Protein AF-A0A264Y3X7-F1 (afdb_monomer_lite)

Foldseek 3Di:
DDPVVVVLLVVLVCQLVPPPDPLRNLLSQLVNVCVVPVDLVVSCVVSVDDSVSSCVSVCCCVVVDDPDPVVVVVCVVVVNDDDPPVVQVVQQVVCVVVVFDGWDWDADPVRPDIDIDGDDRPVVPDDDDDDDDDDDDDDDDDDDDDDDDDDCPDLLNQLVVVCVVPQADDLVNSCVVVVHDSVVSVVSVVVCVVVVQWDWADDPVDDITIDGRDDDDD

Secondary structure (DSSP, 8-state):
--HHHHHHHHHHHHHHHH-SSHHHHHHHHHHHHHHH---HHHHHHHHT--HHHHHHHHHHHHHSS-SSHHHHHHHHHTTS--STT-HHHHHHHHHHHTTPPPPEEEE-TTSS-EEEE-PPPGGGS--SS--------------------S----HHHHHHHHHHH-TT--HHHHHHHHTS-HHHHHHHHHHHHHTTSEEEESBTTTB-EEEE------

Radius of gyration: 25.18 Å; chains: 1; bounding box: 72×64×41 Å

Structure (mmCIF, N/CA/C/O backbone):
data_AF-A0A264Y3X7-F1
#
_entry.id   AF-A0A264Y3X7-F1
#
loop_
_atom_site.group_PDB
_atom_site.id
_atom_site.type_symbol
_atom_site.label_atom_id
_atom_site.label_alt_id
_atom_site.label_comp_id
_atom_site.label_asym_id
_atom_site.label_entity_id
_atom_site.label_seq_id
_atom_site.pdbx_PDB_ins_code
_atom_site.Cartn_x
_atom_site.Cartn_y
_atom_site.Cartn_z
_atom_site.occupancy
_atom_site.B_iso_or_equiv
_atom_site.auth_seq_id
_atom_site.auth_comp_id
_atom_site.auth_asym_id
_atom_site.auth_atom_id
_atom_site.pdbx_PDB_model_num
ATOM 1 N N . MET A 1 1 ? 30.424 13.256 4.675 1.00 46.81 1 MET A N 1
ATOM 2 C CA . MET A 1 1 ? 29.074 12.985 4.124 1.00 46.81 1 MET A CA 1
ATOM 3 C C . MET A 1 1 ? 29.122 11.625 3.452 1.00 46.81 1 MET A C 1
ATOM 5 O O . MET A 1 1 ? 29.984 11.447 2.604 1.00 46.81 1 MET A O 1
ATOM 9 N N . SER A 1 2 ? 28.305 10.655 3.872 1.00 40.31 2 SER A N 1
ATOM 10 C CA . SER A 1 2 ? 28.401 9.284 3.342 1.00 40.31 2 SER A CA 1
ATOM 11 C C . SER A 1 2 ? 27.861 9.185 1.909 1.00 40.31 2 SER A C 1
ATOM 13 O O . SER A 1 2 ? 26.944 9.915 1.526 1.00 40.31 2 SER A O 1
ATOM 15 N N . ILE A 1 3 ? 28.400 8.254 1.119 1.00 36.09 3 ILE A N 1
ATOM 16 C CA . ILE A 1 3 ? 27.984 7.986 -0.271 1.00 36.09 3 ILE A CA 1
ATOM 17 C C . ILE A 1 3 ? 26.478 7.655 -0.348 1.00 36.09 3 ILE A C 1
ATOM 19 O O . ILE A 1 3 ? 25.779 8.105 -1.260 1.00 36.09 3 ILE A O 1
ATOM 23 N N . LEU A 1 4 ? 25.935 6.975 0.671 1.00 35.84 4 LEU A N 1
ATOM 24 C CA . LEU A 1 4 ? 24.498 6.707 0.795 1.00 35.84 4 LEU A CA 1
ATOM 25 C C . LEU A 1 4 ? 23.646 7.984 0.931 1.00 35.84 4 LEU A C 1
ATOM 27 O O . LEU A 1 4 ? 22.579 8.070 0.318 1.00 35.84 4 LEU A O 1
ATOM 31 N N . GLN A 1 5 ? 24.102 9.009 1.665 1.00 55.94 5 GLN A N 1
ATOM 32 C CA . GLN A 1 5 ? 23.390 10.296 1.734 1.00 55.94 5 GLN A CA 1
ATOM 33 C C . GLN A 1 5 ? 23.386 11.025 0.382 1.00 55.94 5 GLN A C 1
ATOM 35 O O . GLN A 1 5 ? 22.404 11.690 0.040 1.00 55.94 5 GLN A O 1
ATOM 40 N N . MET A 1 6 ? 24.451 10.871 -0.406 1.00 54.66 6 MET A N 1
ATOM 41 C CA . MET A 1 6 ? 24.601 11.523 -1.708 1.00 54.66 6 MET A CA 1
ATOM 42 C C . MET A 1 6 ? 23.648 10.932 -2.759 1.00 54.66 6 MET A C 1
ATOM 44 O O . MET A 1 6 ? 22.960 11.681 -3.455 1.00 54.66 6 MET A O 1
ATOM 48 N N . ASN A 1 7 ? 23.490 9.604 -2.790 1.00 62.88 7 ASN A N 1
ATOM 49 C CA . ASN A 1 7 ? 22.534 8.917 -3.671 1.00 62.88 7 ASN A CA 1
ATOM 50 C C . ASN A 1 7 ? 21.072 9.289 -3.382 1.00 62.88 7 ASN A C 1
ATOM 52 O O . ASN A 1 7 ? 20.263 9.450 -4.299 1.00 62.88 7 ASN A O 1
ATOM 56 N N . HIS A 1 8 ? 20.718 9.458 -2.108 1.00 66.31 8 HIS A N 1
ATOM 57 C CA . HIS A 1 8 ? 19.375 9.885 -1.713 1.00 66.31 8 HIS A CA 1
ATOM 58 C C . HIS A 1 8 ? 19.087 11.320 -2.164 1.00 66.31 8 HIS A C 1
ATOM 60 O O . HIS A 1 8 ? 17.996 11.616 -2.653 1.00 66.31 8 HIS A O 1
ATOM 66 N N . ARG A 1 9 ? 20.085 12.198 -2.057 1.00 72.44 9 ARG A N 1
ATOM 67 C CA . ARG A 1 9 ? 19.985 13.583 -2.508 1.00 72.44 9 ARG A CA 1
ATOM 68 C C . ARG A 1 9 ? 19.808 13.688 -4.024 1.00 72.44 9 ARG A C 1
ATOM 70 O O . ARG A 1 9 ? 18.903 14.387 -4.465 1.00 72.44 9 ARG A O 1
ATOM 77 N N . LEU A 1 10 ? 20.580 12.930 -4.804 1.00 76.88 10 LEU A N 1
ATOM 78 C CA . LEU A 1 10 ? 20.451 12.853 -6.266 1.00 76.88 10 LEU A CA 1
ATOM 79 C C . LEU A 1 10 ? 19.051 12.403 -6.711 1.00 76.88 10 LEU A C 1
ATOM 81 O O . LEU A 1 10 ? 18.486 12.954 -7.654 1.00 76.88 10 LEU A O 1
ATOM 85 N N . LYS A 1 11 ? 18.458 11.422 -6.019 1.00 77.06 11 LYS A N 1
ATOM 86 C CA . LYS A 1 11 ? 17.085 10.965 -6.297 1.00 77.06 11 LYS A CA 1
ATOM 87 C C . LYS A 1 11 ? 16.047 12.050 -6.007 1.00 77.06 11 LYS A C 1
ATOM 89 O O . LYS A 1 11 ? 15.129 12.235 -6.802 1.00 77.06 11 LYS A O 1
ATOM 94 N N . LEU A 1 12 ? 16.204 12.785 -4.907 1.00 79.62 12 LEU A N 1
ATOM 95 C CA . LEU A 1 12 ? 15.326 13.908 -4.577 1.00 79.62 12 LEU A CA 1
ATOM 96 C C . LEU A 1 12 ? 15.494 15.074 -5.562 1.00 79.62 12 LEU A C 1
ATOM 98 O O . LEU A 1 12 ? 14.502 15.684 -5.946 1.00 79.62 12 LEU A O 1
ATOM 102 N N . GLU A 1 13 ? 16.714 15.359 -6.022 1.00 84.12 13 GLU A N 1
ATOM 103 C CA . GLU A 1 13 ? 16.967 16.392 -7.036 1.00 84.12 13 GLU A CA 1
ATOM 104 C C . GLU A 1 13 ? 16.331 16.012 -8.380 1.00 84.12 13 GLU A C 1
ATOM 106 O O . GLU A 1 13 ? 15.637 16.835 -8.976 1.00 84.12 13 GLU A O 1
ATOM 111 N N . LYS A 1 14 ? 16.450 14.750 -8.814 1.00 85.50 14 LYS A N 1
ATOM 112 C CA . LYS A 1 14 ? 15.733 14.242 -9.998 1.00 85.50 14 LYS A CA 1
ATOM 113 C C . LYS A 1 14 ? 14.213 14.318 -9.830 1.00 85.50 14 LYS A C 1
ATOM 115 O O . LYS A 1 14 ? 13.521 14.739 -10.752 1.00 85.50 14 LYS A O 1
ATOM 120 N N . GLY A 1 15 ? 13.694 13.951 -8.659 1.00 81.81 15 GLY A N 1
ATOM 121 C CA . GLY A 1 15 ? 12.263 14.013 -8.357 1.00 81.81 15 GLY A CA 1
ATOM 122 C C . GLY A 1 15 ? 11.704 15.438 -8.325 1.00 81.81 15 GLY A C 1
ATOM 123 O O . GLY A 1 15 ? 10.576 15.658 -8.760 1.00 81.81 15 GLY A O 1
ATOM 124 N N . TYR A 1 16 ? 12.498 16.414 -7.876 1.00 85.88 16 TYR A N 1
ATOM 125 C CA . TYR A 1 16 ? 12.123 17.826 -7.925 1.00 85.88 16 TYR A CA 1
ATOM 126 C C . TYR A 1 16 ? 12.023 18.347 -9.362 1.00 85.88 16 TYR A C 1
ATOM 128 O O . TYR A 1 16 ? 11.051 19.022 -9.677 1.00 85.88 16 TYR A O 1
ATOM 136 N N . HIS A 1 17 ? 12.969 18.023 -10.244 1.00 83.81 17 HIS A N 1
ATOM 137 C CA . HIS A 1 17 ? 12.951 18.559 -11.612 1.00 83.81 17 HIS A CA 1
ATOM 138 C C . HIS A 1 17 ? 11.977 17.809 -12.530 1.00 83.81 17 HIS A C 1
ATOM 140 O O . HIS A 1 17 ? 11.242 18.432 -13.289 1.00 83.81 17 HIS A O 1
ATOM 146 N N . ASN A 1 18 ? 11.910 16.479 -12.411 1.00 88.44 18 ASN A N 1
ATOM 147 C CA . ASN A 1 18 ? 11.230 15.617 -13.387 1.00 88.44 18 ASN A CA 1
ATOM 148 C C . ASN A 1 18 ? 9.957 14.956 -12.834 1.00 88.44 18 ASN A C 1
ATOM 150 O O . ASN A 1 18 ? 9.406 14.039 -13.438 1.00 88.44 18 ASN A O 1
ATOM 154 N N . GLY A 1 19 ? 9.503 15.377 -11.654 1.00 84.56 19 GLY A N 1
ATOM 155 C CA . GLY A 1 19 ? 8.335 14.802 -11.001 1.00 84.56 19 GLY A CA 1
ATOM 156 C C . GLY A 1 19 ? 7.034 15.005 -11.794 1.00 84.56 19 GLY A C 1
ATOM 157 O O . GLY A 1 19 ? 6.793 16.109 -12.296 1.00 84.56 19 GLY A O 1
ATOM 158 N N . PRO A 1 20 ? 6.145 13.992 -11.839 1.00 69.88 20 PRO A N 1
ATOM 159 C CA . PRO A 1 20 ? 4.954 13.991 -12.697 1.00 69.88 20 PRO A CA 1
ATOM 160 C C . PRO A 1 20 ? 3.882 15.005 -12.276 1.00 69.88 20 PRO A C 1
ATOM 162 O O . PRO A 1 20 ? 3.032 15.375 -13.076 1.00 69.88 20 PRO A O 1
ATOM 165 N N . THR A 1 21 ? 3.902 15.469 -11.023 1.00 75.25 21 THR A N 1
ATOM 166 C CA . THR A 1 21 ? 2.929 16.436 -10.493 1.00 75.25 21 THR A CA 1
ATOM 167 C C . THR A 1 21 ? 3.630 17.559 -9.739 1.00 75.25 21 THR A C 1
ATOM 169 O O . THR A 1 21 ? 4.684 17.344 -9.135 1.00 75.25 21 THR A O 1
ATOM 172 N N . HIS A 1 22 ? 3.030 18.755 -9.731 1.00 75.31 22 HIS A N 1
ATOM 173 C CA . HIS A 1 22 ? 3.550 19.918 -9.002 1.00 75.31 22 HIS A CA 1
ATOM 174 C C . HIS A 1 22 ? 3.813 19.585 -7.527 1.00 75.31 22 HIS A C 1
ATOM 176 O O . HIS A 1 22 ? 4.939 19.693 -7.048 1.00 75.31 22 HIS A O 1
ATOM 182 N N . SER A 1 23 ? 2.815 19.028 -6.837 1.00 68.88 23 SER A N 1
ATOM 183 C CA . SER A 1 23 ? 2.921 18.668 -5.420 1.00 68.88 23 SER A CA 1
ATOM 184 C C . SER A 1 23 ? 3.965 17.583 -5.132 1.00 68.88 23 SER A C 1
ATOM 186 O O . SER A 1 23 ? 4.453 17.490 -4.008 1.00 68.88 23 SER A O 1
ATOM 188 N N . PHE A 1 24 ? 4.301 16.719 -6.096 1.00 77.00 24 PHE A N 1
ATOM 189 C CA . PHE A 1 24 ? 5.404 15.765 -5.941 1.00 77.00 24 PHE A CA 1
ATOM 190 C C . PHE A 1 24 ? 6.759 16.476 -6.018 1.00 77.00 24 PHE A C 1
ATOM 192 O O . PHE A 1 24 ? 7.616 16.256 -5.164 1.00 77.00 24 PHE A O 1
ATOM 199 N N . ARG A 1 25 ? 6.929 17.383 -6.986 1.00 82.56 25 ARG A N 1
ATOM 200 C CA . ARG A 1 25 ? 8.158 18.173 -7.140 1.00 82.56 25 ARG A CA 1
ATOM 201 C C . ARG A 1 25 ? 8.428 19.029 -5.902 1.00 82.56 25 ARG A C 1
ATOM 203 O O . ARG A 1 25 ? 9.531 18.990 -5.356 1.00 82.56 25 ARG A O 1
ATOM 210 N N . ILE A 1 26 ? 7.405 19.721 -5.397 1.00 78.12 26 ILE A N 1
ATOM 211 C CA . ILE A 1 26 ? 7.501 20.539 -4.179 1.00 78.12 26 ILE A CA 1
ATOM 212 C C . ILE A 1 26 ? 7.845 19.686 -2.949 1.00 78.12 26 ILE A C 1
ATOM 214 O O . ILE A 1 26 ? 8.696 20.086 -2.155 1.00 78.12 26 ILE A O 1
ATOM 218 N N . ARG A 1 27 ? 7.283 18.475 -2.822 1.00 75.44 27 ARG A N 1
ATOM 219 C CA . ARG A 1 27 ? 7.668 17.515 -1.769 1.00 75.44 27 ARG A CA 1
ATOM 220 C C . ARG A 1 27 ? 9.147 17.135 -1.820 1.00 75.44 27 ARG A C 1
ATOM 222 O O . ARG A 1 27 ? 9.808 17.094 -0.788 1.00 75.44 27 ARG A O 1
ATOM 229 N N . CYS A 1 28 ? 9.689 16.864 -3.004 1.00 77.81 28 CYS A N 1
ATOM 230 C CA . CYS A 1 28 ? 11.113 16.563 -3.144 1.00 77.81 28 CYS A CA 1
ATOM 231 C C . CYS A 1 28 ? 11.989 17.768 -2.763 1.00 77.81 28 CYS A C 1
ATOM 233 O O . CYS A 1 28 ? 12.982 17.607 -2.049 1.00 77.81 28 CYS A O 1
ATOM 235 N N . LYS A 1 29 ? 11.597 18.982 -3.173 1.00 82.12 29 LYS A N 1
ATOM 236 C CA . LYS A 1 29 ? 12.313 20.221 -2.838 1.00 82.12 29 LYS A CA 1
ATOM 237 C C . LYS A 1 29 ? 12.262 20.545 -1.346 1.00 82.12 29 LYS A C 1
ATOM 239 O O . LYS A 1 29 ? 13.283 20.952 -0.800 1.00 82.12 29 LYS A O 1
ATOM 244 N N . SER A 1 30 ? 11.136 20.330 -0.665 1.00 70.88 30 SER A N 1
ATOM 245 C CA . SER A 1 30 ? 11.015 20.609 0.773 1.00 70.88 30 SER A CA 1
ATOM 246 C C . SER A 1 30 ? 11.946 19.734 1.616 1.00 70.88 30 SER A C 1
ATOM 248 O O . SER A 1 30 ? 12.618 20.239 2.515 1.00 70.88 30 SER A O 1
ATOM 250 N N . ILE A 1 31 ? 12.082 18.452 1.262 1.00 75.94 31 ILE A N 1
ATOM 251 C CA . ILE A 1 31 ? 13.014 17.520 1.914 1.00 75.94 31 ILE A CA 1
ATOM 252 C C . ILE A 1 31 ? 14.475 17.922 1.638 1.00 75.94 31 ILE A C 1
ATOM 254 O O . ILE A 1 31 ? 15.308 17.904 2.546 1.00 75.94 31 ILE A O 1
ATOM 258 N N . LEU A 1 32 ? 14.797 18.347 0.408 1.00 77.00 32 LEU A N 1
ATOM 259 C CA . LEU A 1 32 ? 16.129 18.866 0.065 1.00 77.00 32 LEU A CA 1
ATOM 260 C C . LEU A 1 32 ? 16.472 20.142 0.839 1.00 77.00 32 LEU A C 1
ATOM 262 O O . LEU A 1 32 ? 17.587 20.268 1.351 1.00 77.00 32 LEU A O 1
ATOM 266 N N . LEU A 1 33 ? 15.530 21.081 0.935 1.00 73.94 33 LEU A N 1
ATOM 267 C CA . LEU A 1 33 ? 15.716 22.352 1.629 1.00 73.94 33 LEU A CA 1
ATOM 268 C C . LEU A 1 33 ? 15.873 22.156 3.134 1.00 73.94 33 LEU A C 1
ATOM 270 O O . LEU A 1 33 ? 16.765 22.773 3.699 1.00 73.94 33 LEU A O 1
ATOM 274 N N . LYS A 1 34 ? 15.129 21.234 3.759 1.00 69.50 34 LYS A N 1
ATOM 275 C CA . LYS A 1 34 ? 15.296 20.882 5.180 1.00 69.50 34 LYS A CA 1
ATOM 276 C C . LYS A 1 34 ? 16.725 20.443 5.518 1.00 69.50 34 LYS A C 1
ATOM 278 O O . LYS A 1 34 ? 17.219 20.756 6.595 1.00 69.50 34 LYS A O 1
ATOM 283 N N . SER A 1 35 ? 17.411 19.774 4.584 1.00 67.38 35 SER A N 1
ATOM 284 C CA . SER A 1 35 ? 18.816 19.368 4.764 1.00 67.38 35 SER A CA 1
ATOM 285 C C . SER A 1 35 ? 19.826 20.523 4.672 1.00 67.38 35 SER A C 1
ATOM 287 O O . SER A 1 35 ? 20.934 20.397 5.183 1.00 67.38 35 SER A O 1
ATOM 289 N N . LYS A 1 36 ? 19.464 21.635 4.014 1.00 66.31 36 LYS A N 1
ATOM 290 C CA . LYS A 1 36 ? 20.319 22.823 3.817 1.00 66.31 36 LYS A CA 1
ATOM 291 C C . LYS A 1 36 ? 19.980 23.964 4.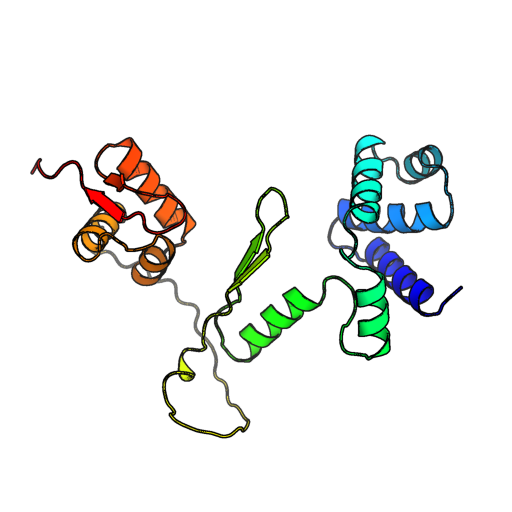780 1.00 66.31 36 LYS A C 1
ATOM 293 O O . LYS A 1 36 ? 20.855 24.722 5.173 1.00 66.31 36 LYS A O 1
ATOM 298 N N . VAL A 1 37 ? 18.705 24.095 5.127 1.00 63.38 37 VAL A N 1
ATOM 299 C CA . VAL A 1 37 ? 18.115 25.158 5.937 1.00 63.38 37 VAL A CA 1
ATOM 300 C C . VAL A 1 37 ? 17.238 24.475 6.978 1.00 63.38 37 VAL A C 1
ATOM 302 O O . VAL A 1 37 ? 16.181 23.942 6.659 1.00 63.38 37 VAL A O 1
ATOM 305 N N . ASN A 1 38 ? 17.670 24.466 8.240 1.00 65.25 38 ASN A N 1
ATOM 306 C CA . ASN A 1 38 ? 16.945 23.744 9.293 1.00 65.25 38 ASN A CA 1
ATOM 307 C C . ASN A 1 38 ? 15.705 24.507 9.820 1.00 65.25 38 ASN A C 1
ATOM 309 O O . ASN A 1 38 ? 14.926 23.973 10.610 1.00 65.25 38 ASN A O 1
ATOM 313 N N . GLN A 1 39 ? 15.498 25.752 9.375 1.00 71.38 39 GLN A N 1
ATOM 314 C CA . GLN A 1 39 ? 14.402 26.620 9.811 1.00 71.38 39 GLN A CA 1
ATOM 315 C C . GLN A 1 39 ? 13.192 26.505 8.873 1.00 71.38 39 GLN A C 1
ATOM 317 O O . GLN A 1 39 ? 13.224 26.965 7.734 1.00 71.38 39 GLN A O 1
ATOM 322 N N . LEU A 1 40 ? 12.106 25.918 9.379 1.00 61.72 40 LEU A N 1
ATOM 323 C CA . LEU A 1 40 ? 10.867 25.662 8.637 1.00 61.72 40 LEU A CA 1
ATOM 324 C C . LEU A 1 40 ? 10.203 26.919 8.024 1.00 61.72 40 LEU A C 1
ATOM 326 O O . LEU A 1 40 ? 9.781 26.823 6.872 1.00 61.72 40 LEU A O 1
ATOM 330 N N . PRO A 1 41 ? 10.157 28.092 8.694 1.00 71.38 41 PRO A N 1
ATOM 331 C CA . PRO A 1 41 ? 9.567 29.305 8.110 1.00 71.38 41 PRO A CA 1
ATOM 332 C C . PRO A 1 41 ? 10.268 29.755 6.822 1.00 71.38 41 PRO A C 1
ATOM 334 O O . PRO A 1 41 ? 9.623 30.162 5.864 1.00 71.38 41 PRO A O 1
ATOM 337 N N . LYS A 1 42 ? 11.590 29.577 6.759 1.00 70.50 42 LYS A N 1
ATOM 338 C CA . LYS A 1 42 ? 12.414 29.942 5.603 1.00 70.50 42 LYS A CA 1
ATOM 339 C C . LYS A 1 42 ? 12.232 28.978 4.425 1.00 70.50 42 LYS A C 1
ATOM 341 O O . LYS A 1 42 ? 12.362 29.364 3.273 1.00 70.50 42 LYS A O 1
ATOM 346 N N . ILE A 1 43 ? 11.904 27.712 4.702 1.00 68.12 43 ILE A N 1
ATOM 347 C CA . ILE A 1 43 ? 11.552 26.722 3.668 1.00 68.12 43 ILE A CA 1
ATOM 348 C C . ILE A 1 43 ? 10.193 27.057 3.046 1.00 68.12 43 ILE A C 1
ATOM 350 O O . ILE A 1 43 ? 10.023 26.897 1.842 1.00 68.12 43 ILE A O 1
ATOM 354 N N . VAL A 1 44 ? 9.241 27.513 3.862 1.00 68.56 44 VAL A N 1
ATOM 355 C CA . VAL A 1 44 ? 7.905 27.929 3.416 1.00 68.56 44 VAL A CA 1
ATOM 356 C C . VAL A 1 44 ? 7.991 29.130 2.478 1.00 68.56 44 VAL A C 1
ATOM 358 O O . VAL A 1 44 ? 7.402 29.099 1.404 1.00 68.56 44 VAL A O 1
ATOM 361 N N . GLU A 1 45 ? 8.791 30.130 2.842 1.00 76.75 45 GLU A N 1
ATOM 362 C CA . GLU A 1 45 ? 9.039 31.321 2.022 1.00 76.75 45 GLU A CA 1
ATOM 363 C C . GLU A 1 45 ? 9.633 30.970 0.645 1.00 76.75 45 GLU A C 1
ATOM 365 O O . GLU A 1 45 ? 9.193 31.490 -0.371 1.00 76.75 45 GLU A O 1
ATOM 370 N N . ILE A 1 46 ? 10.568 30.012 0.584 1.00 76.88 46 ILE A N 1
ATOM 371 C CA . ILE A 1 46 ? 11.204 29.558 -0.672 1.00 76.88 46 ILE A CA 1
ATOM 372 C C . ILE A 1 46 ? 10.251 28.749 -1.572 1.00 76.88 46 ILE A C 1
ATOM 374 O O . ILE A 1 46 ? 10.497 28.600 -2.774 1.00 76.88 46 ILE A O 1
ATOM 378 N N . LEU A 1 47 ? 9.229 28.124 -0.988 1.00 75.06 47 LEU A N 1
ATOM 379 C CA . LEU A 1 47 ? 8.326 27.218 -1.696 1.00 75.06 47 LEU A CA 1
ATOM 380 C C . LEU A 1 47 ? 6.981 27.847 -2.047 1.00 75.06 47 LEU A C 1
ATOM 382 O O . LEU A 1 47 ? 6.263 27.226 -2.820 1.00 75.06 47 LEU A O 1
ATOM 386 N N . GLU A 1 48 ? 6.658 29.020 -1.498 1.00 74.88 48 GLU A N 1
ATOM 387 C CA . GLU A 1 48 ? 5.374 29.716 -1.690 1.00 74.88 48 GLU A CA 1
ATOM 388 C C . GLU A 1 48 ? 4.146 28.829 -1.391 1.00 74.88 48 GLU A C 1
ATOM 390 O O . GLU A 1 48 ? 3.061 29.005 -1.937 1.00 74.88 48 GLU A O 1
ATOM 395 N N . GLU A 1 49 ? 4.309 27.851 -0.500 1.00 71.62 49 GLU A N 1
ATOM 396 C CA . GLU A 1 49 ? 3.307 26.825 -0.195 1.00 71.62 49 GLU A CA 1
ATOM 397 C C . GLU A 1 49 ? 2.867 26.926 1.271 1.00 71.62 49 GLU A C 1
ATOM 399 O O . GLU A 1 49 ? 3.669 27.277 2.138 1.00 71.62 49 GLU A O 1
ATOM 404 N N . PRO A 1 50 ? 1.608 26.601 1.608 1.00 72.69 50 PRO A N 1
ATOM 405 C CA . PRO A 1 50 ? 1.084 26.831 2.948 1.00 72.69 50 PRO A CA 1
ATOM 406 C C . PRO A 1 50 ? 1.810 25.987 4.013 1.00 72.69 50 PRO A C 1
ATOM 408 O O . PRO A 1 50 ? 1.988 24.772 3.869 1.00 72.69 50 PRO A O 1
ATOM 411 N N . VAL A 1 51 ? 2.178 26.640 5.128 1.00 65.31 51 VAL A N 1
ATOM 412 C CA . VAL A 1 51 ? 2.925 26.071 6.275 1.00 65.31 51 VAL A CA 1
ATOM 413 C C . VAL A 1 51 ? 2.411 24.689 6.721 1.00 65.31 51 VAL A C 1
ATOM 415 O O . VAL A 1 51 ? 3.239 23.789 6.907 1.00 65.31 51 VAL A O 1
ATOM 418 N N . PRO A 1 52 ? 1.086 24.451 6.854 1.00 69.00 52 PRO A N 1
ATOM 419 C CA . PRO A 1 52 ? 0.568 23.157 7.304 1.00 69.00 52 PRO A CA 1
ATOM 420 C C . PRO A 1 52 ? 0.898 22.001 6.348 1.00 69.00 52 PRO A C 1
ATOM 422 O O . PRO A 1 52 ? 1.157 20.881 6.791 1.00 69.00 52 PRO A O 1
ATOM 425 N N . THR A 1 53 ? 0.944 22.267 5.040 1.00 66.19 53 THR A N 1
ATOM 426 C CA . THR A 1 53 ? 1.209 21.258 4.005 1.00 66.19 53 THR A CA 1
ATOM 427 C C . THR A 1 53 ? 2.665 20.805 4.037 1.00 66.19 53 THR A C 1
ATOM 429 O O . THR A 1 53 ? 2.944 19.601 4.051 1.00 66.19 53 THR A O 1
ATOM 432 N N . ILE A 1 54 ? 3.601 21.755 4.126 1.00 65.31 54 ILE A N 1
ATOM 433 C CA . ILE A 1 54 ? 5.039 21.465 4.211 1.00 65.31 54 ILE A CA 1
ATOM 434 C C . ILE A 1 54 ? 5.364 20.744 5.525 1.00 65.31 54 ILE A C 1
ATOM 436 O O . ILE A 1 54 ? 6.073 19.734 5.507 1.00 65.31 54 ILE A O 1
ATOM 440 N N . TYR A 1 55 ? 4.799 21.203 6.648 1.00 69.19 55 TYR A N 1
ATOM 441 C CA . TYR A 1 55 ? 4.966 20.557 7.951 1.00 69.19 55 TYR A CA 1
ATOM 442 C C . TYR A 1 55 ? 4.468 19.108 7.931 1.00 69.19 55 TYR A C 1
ATOM 444 O O . TYR A 1 55 ? 5.205 18.203 8.316 1.00 69.19 55 TYR A O 1
ATOM 452 N N . ALA A 1 56 ? 3.267 18.853 7.402 1.00 66.25 56 ALA A N 1
ATOM 453 C CA . ALA A 1 56 ? 2.706 17.507 7.335 1.00 66.25 56 ALA A CA 1
ATOM 454 C C . ALA A 1 56 ? 3.521 16.555 6.444 1.00 66.25 56 ALA A C 1
ATOM 456 O O . ALA A 1 56 ? 3.513 15.347 6.668 1.00 66.25 56 ALA A O 1
ATOM 457 N N . TRP A 1 57 ? 4.206 17.040 5.406 1.00 64.69 57 TRP A N 1
ATOM 458 C CA . TRP A 1 57 ? 5.077 16.197 4.577 1.00 64.69 57 TRP A CA 1
ATOM 459 C C . TRP A 1 57 ? 6.410 15.874 5.246 1.00 64.69 57 TRP A C 1
ATOM 461 O O . TRP A 1 57 ? 6.825 14.717 5.208 1.00 64.69 57 TRP A O 1
ATOM 471 N N . ILE A 1 58 ? 7.046 16.860 5.883 1.00 65.12 58 ILE A N 1
ATOM 472 C CA . ILE A 1 58 ? 8.299 16.661 6.624 1.00 65.12 58 ILE A CA 1
ATOM 473 C C . ILE A 1 58 ? 8.053 15.744 7.820 1.00 65.12 58 ILE A C 1
ATOM 475 O O . ILE A 1 58 ? 8.724 14.726 7.947 1.00 65.12 58 ILE A O 1
ATOM 479 N N . LYS A 1 59 ? 7.013 16.030 8.608 1.00 65.06 59 LYS A N 1
ATOM 480 C CA . LYS A 1 59 ? 6.587 15.209 9.741 1.00 65.06 59 LYS A CA 1
ATOM 481 C C . LYS A 1 59 ? 6.260 13.780 9.307 1.00 65.06 59 LYS A C 1
ATOM 483 O O . LYS A 1 59 ? 6.771 12.841 9.894 1.00 65.06 59 LYS A O 1
ATOM 488 N N . ARG A 1 60 ? 5.532 13.585 8.198 1.00 59.06 60 ARG A N 1
ATOM 489 C CA . ARG A 1 60 ? 5.290 12.234 7.656 1.00 59.06 60 ARG A CA 1
ATOM 490 C C . ARG A 1 60 ? 6.568 11.502 7.256 1.00 59.06 60 ARG A C 1
ATOM 492 O O . ARG A 1 60 ? 6.621 10.293 7.439 1.00 59.06 60 ARG A O 1
ATOM 499 N N . TYR A 1 61 ? 7.561 12.190 6.701 1.00 58.81 61 TYR A N 1
ATOM 500 C CA . TYR A 1 61 ? 8.846 11.588 6.339 1.00 58.81 61 TYR A CA 1
ATOM 501 C C . TYR A 1 61 ? 9.704 11.252 7.570 1.00 58.81 61 TYR A C 1
ATOM 503 O O . TYR A 1 61 ? 10.344 10.204 7.596 1.00 58.81 61 TYR A O 1
ATOM 511 N N . GLU A 1 62 ? 9.698 12.123 8.580 1.00 57.03 62 GLU A N 1
ATOM 512 C CA . GLU A 1 62 ? 10.393 11.925 9.857 1.00 57.03 62 GLU A CA 1
ATOM 513 C C . GLU A 1 62 ? 9.740 10.811 10.697 1.00 57.03 62 GLU A C 1
ATOM 515 O O . GLU A 1 62 ? 10.450 9.987 11.265 1.00 57.03 62 GLU A O 1
ATOM 520 N N . GLU A 1 63 ? 8.406 10.729 10.711 1.00 52.06 63 GLU A N 1
ATOM 521 C CA . GLU A 1 63 ? 7.631 9.742 11.478 1.00 52.06 63 GLU A CA 1
ATOM 522 C C . GLU A 1 63 ? 7.497 8.377 10.785 1.00 52.06 63 GLU A C 1
ATOM 524 O O . GLU A 1 63 ? 7.490 7.354 11.460 1.00 52.06 63 GLU A O 1
ATOM 529 N N . ASN A 1 64 ? 7.382 8.321 9.450 1.00 53.81 64 ASN A N 1
ATOM 530 C CA . ASN A 1 64 ? 7.051 7.084 8.716 1.00 53.81 64 ASN A CA 1
ATOM 531 C C . ASN A 1 64 ? 8.230 6.500 7.917 1.00 53.81 64 ASN A C 1
ATOM 533 O O . ASN A 1 64 ? 8.034 5.883 6.867 1.00 53.81 64 ASN A O 1
ATOM 537 N N . GLY A 1 65 ? 9.466 6.684 8.384 1.00 63.97 65 GLY A N 1
ATOM 538 C CA . GLY A 1 65 ? 10.603 5.898 7.890 1.00 63.97 65 GLY A CA 1
ATOM 539 C C . GLY A 1 65 ? 10.451 4.386 8.158 1.00 63.97 65 GLY A C 1
ATOM 540 O O . GLY A 1 65 ? 9.465 3.939 8.741 1.00 63.97 65 GLY A O 1
ATOM 541 N N . TYR A 1 66 ? 11.444 3.580 7.743 1.00 59.16 66 TYR A N 1
ATOM 542 C CA . TYR A 1 66 ? 11.516 2.153 8.102 1.00 59.16 66 TYR A CA 1
ATOM 543 C C . TYR A 1 66 ? 11.334 1.980 9.610 1.00 59.16 66 TYR A C 1
ATOM 545 O O . TYR A 1 66 ? 12.074 2.597 10.377 1.00 59.16 66 TYR A O 1
ATOM 553 N N . ARG A 1 67 ? 10.402 1.105 10.021 1.00 63.41 67 ARG A N 1
ATOM 554 C CA . ARG A 1 67 ? 10.129 0.812 11.442 1.00 63.41 67 ARG A CA 1
ATOM 555 C C . ARG A 1 67 ? 11.421 0.537 12.219 1.00 63.41 67 ARG A C 1
ATOM 557 O O . ARG A 1 67 ? 11.584 1.014 13.334 1.00 63.41 67 ARG A O 1
ATOM 564 N N . ASN A 1 68 ? 12.360 -0.179 11.595 1.00 74.81 68 ASN A N 1
ATOM 565 C CA . ASN A 1 68 ? 13.714 -0.353 12.100 1.00 74.81 68 ASN A CA 1
ATOM 566 C C . ASN A 1 68 ? 14.740 0.110 11.057 1.00 74.81 68 ASN A C 1
ATOM 568 O O . ASN A 1 68 ? 15.035 -0.593 10.092 1.00 74.81 68 ASN A O 1
ATOM 572 N N . ARG A 1 69 ? 15.304 1.300 11.272 1.00 73.44 69 ARG A N 1
ATOM 573 C CA . ARG A 1 69 ? 16.314 1.887 10.384 1.00 73.44 69 ARG A CA 1
ATOM 574 C C . ARG A 1 69 ? 17.635 1.116 10.380 1.00 73.44 69 ARG A C 1
ATOM 576 O O . ARG A 1 69 ? 18.259 1.009 9.335 1.00 73.44 69 ARG A O 1
ATOM 583 N N . ARG A 1 70 ? 18.046 0.564 11.524 1.00 75.06 70 ARG A N 1
ATOM 584 C CA . ARG A 1 70 ? 19.300 -0.193 11.625 1.00 75.06 70 ARG A CA 1
ATOM 585 C C . ARG A 1 70 ? 19.228 -1.467 10.789 1.00 75.06 70 ARG A C 1
ATOM 587 O O . ARG A 1 70 ? 20.184 -1.792 10.102 1.00 75.06 70 ARG A O 1
ATOM 594 N N . LEU A 1 71 ? 18.078 -2.143 10.815 1.00 75.44 71 LEU A N 1
ATOM 595 C CA . LEU A 1 71 ? 17.831 -3.316 9.978 1.00 75.44 71 LEU A CA 1
ATOM 596 C C . LEU A 1 71 ? 17.862 -2.968 8.482 1.00 75.44 71 LEU A C 1
ATOM 598 O O . LEU A 1 71 ? 18.457 -3.702 7.705 1.00 75.44 71 LEU A O 1
ATOM 602 N N . ASP A 1 72 ? 17.262 -1.844 8.086 1.00 74.25 72 ASP A N 1
ATOM 603 C CA . ASP A 1 72 ? 17.310 -1.365 6.699 1.00 74.25 72 ASP A CA 1
ATOM 604 C C . ASP A 1 72 ? 18.745 -1.083 6.225 1.00 74.25 72 ASP A C 1
ATOM 606 O O . ASP A 1 72 ? 19.139 -1.550 5.159 1.00 74.25 72 ASP A O 1
ATOM 610 N N . ASP A 1 73 ? 19.533 -0.362 7.029 1.00 76.81 73 ASP A N 1
ATOM 611 C CA . ASP A 1 73 ? 20.924 -0.041 6.696 1.00 76.81 73 ASP A CA 1
ATOM 612 C C . ASP A 1 73 ? 21.771 -1.327 6.556 1.00 76.81 73 ASP A C 1
ATOM 614 O O . ASP A 1 73 ? 22.500 -1.466 5.576 1.00 76.81 73 ASP A O 1
ATOM 618 N N . PHE A 1 74 ? 21.598 -2.305 7.458 1.00 82.69 74 PHE A N 1
ATOM 619 C CA . PHE A 1 74 ? 22.265 -3.613 7.364 1.00 82.69 74 PHE A CA 1
ATOM 620 C C . PHE A 1 74 ? 21.890 -4.391 6.097 1.00 82.69 74 PHE A C 1
ATOM 622 O O . PHE A 1 74 ? 22.760 -4.937 5.426 1.00 82.69 74 PHE A O 1
ATOM 629 N N . LEU A 1 75 ? 20.602 -4.464 5.752 1.00 79.94 75 LEU A N 1
ATOM 630 C CA . LEU A 1 75 ? 20.160 -5.227 4.580 1.00 79.94 75 LEU A CA 1
ATOM 631 C C . LEU A 1 75 ? 20.640 -4.608 3.261 1.00 79.94 75 LEU A C 1
ATOM 633 O O . LEU A 1 75 ? 20.866 -5.340 2.301 1.00 79.94 75 LEU A O 1
ATOM 637 N N . LYS A 1 76 ? 20.822 -3.285 3.222 1.00 80.25 76 LYS A N 1
ATOM 638 C CA . LYS A 1 76 ? 21.425 -2.591 2.077 1.00 80.25 76 LYS A CA 1
ATOM 639 C C . LYS A 1 76 ? 22.912 -2.856 1.952 1.00 80.25 76 LYS A C 1
ATOM 641 O O . LYS A 1 76 ? 23.391 -3.014 0.842 1.00 80.25 76 LYS A O 1
ATOM 646 N N . GLU A 1 77 ? 23.634 -2.892 3.069 1.00 84.88 77 GLU A N 1
ATOM 647 C CA . GLU A 1 77 ? 25.063 -3.224 3.074 1.00 84.88 77 GLU A CA 1
ATOM 648 C C . GLU A 1 77 ? 25.318 -4.653 2.573 1.00 84.88 77 GLU A C 1
ATOM 650 O O . GLU A 1 77 ? 26.331 -4.912 1.935 1.00 84.88 77 GLU A O 1
ATOM 655 N N . LEU A 1 78 ? 24.367 -5.560 2.811 1.00 89.31 78 LEU A N 1
ATOM 656 C CA . LEU A 1 78 ? 24.387 -6.933 2.301 1.00 89.31 78 LEU A CA 1
ATOM 657 C C . LEU A 1 78 ? 23.819 -7.084 0.876 1.00 89.31 78 LEU A C 1
ATOM 659 O O . LEU A 1 78 ? 23.655 -8.215 0.424 1.00 89.31 78 LEU A O 1
ATOM 663 N N . ASP A 1 79 ? 23.461 -5.990 0.194 1.00 80.31 79 ASP A N 1
ATOM 664 C CA . ASP A 1 79 ? 22.803 -5.993 -1.125 1.00 80.31 79 ASP A CA 1
ATOM 665 C C . ASP A 1 79 ? 21.514 -6.849 -1.192 1.00 80.31 79 ASP A C 1
ATOM 667 O O . ASP A 1 79 ? 21.087 -7.299 -2.256 1.00 80.31 79 ASP A O 1
ATOM 671 N N . LEU A 1 80 ? 20.844 -7.062 -0.053 1.00 78.06 80 LEU A N 1
ATOM 672 C CA . LEU A 1 80 ? 19.588 -7.821 0.042 1.00 78.06 80 LEU A CA 1
ATOM 673 C C . LEU A 1 80 ? 18.353 -6.953 -0.204 1.00 78.06 80 LEU A C 1
ATOM 675 O O . LEU A 1 80 ? 17.258 -7.468 -0.441 1.00 78.06 80 LEU A O 1
ATOM 679 N N . THR A 1 81 ? 18.499 -5.632 -0.108 1.00 76.31 81 THR A N 1
ATOM 680 C CA . THR A 1 81 ? 17.423 -4.679 -0.369 1.00 76.31 81 THR A CA 1
ATOM 681 C C . THR A 1 81 ? 17.924 -3.484 -1.170 1.00 76.31 81 THR A C 1
ATOM 683 O O . THR A 1 81 ? 19.042 -3.004 -1.007 1.00 76.31 81 THR A O 1
ATOM 686 N N . GLU A 1 82 ? 17.068 -2.989 -2.063 1.00 75.50 82 GLU A N 1
ATOM 687 C CA . GLU A 1 82 ? 17.375 -1.838 -2.908 1.00 75.50 82 GLU A CA 1
ATOM 688 C C . GLU A 1 82 ? 16.978 -0.497 -2.240 1.00 75.50 82 GLU A C 1
ATOM 690 O O . GLU A 1 82 ? 16.868 -0.336 -1.022 1.00 75.50 82 GLU A O 1
ATOM 695 N N . GLY A 1 83 ? 16.726 0.520 -3.071 1.00 65.38 83 GLY A N 1
ATOM 696 C CA . GLY A 1 83 ? 16.174 1.796 -2.647 1.00 65.38 83 GLY A CA 1
ATOM 697 C C . GLY A 1 83 ? 14.763 1.704 -2.053 1.00 65.38 83 GLY A C 1
ATOM 698 O O . GLY A 1 83 ? 14.022 0.738 -2.203 1.00 65.38 83 GLY A O 1
ATOM 699 N N . ARG A 1 84 ? 14.361 2.791 -1.392 1.00 67.19 84 ARG A N 1
ATOM 700 C CA . ARG A 1 84 ? 13.019 2.924 -0.814 1.00 67.19 84 ARG A CA 1
ATOM 701 C C . ARG A 1 84 ? 11.944 2.834 -1.894 1.00 67.19 84 ARG A C 1
ATOM 703 O O . ARG A 1 84 ? 12.089 3.430 -2.959 1.00 67.19 84 ARG A O 1
ATOM 710 N N . SER A 1 85 ? 10.847 2.156 -1.562 1.00 62.94 85 SER A N 1
ATOM 711 C CA . SER A 1 85 ? 9.628 2.091 -2.378 1.00 62.94 85 SER A CA 1
ATOM 712 C C . SER A 1 85 ? 9.782 1.430 -3.757 1.00 62.94 85 SER A C 1
ATOM 714 O O . SER A 1 85 ? 8.874 1.566 -4.572 1.00 62.94 85 SER A O 1
ATOM 716 N N . THR A 1 86 ? 10.869 0.692 -4.022 1.00 79.25 86 THR A N 1
ATOM 717 C CA . THR A 1 86 ? 11.015 -0.090 -5.266 1.00 79.25 86 THR A CA 1
ATOM 718 C C . THR A 1 86 ? 10.415 -1.488 -5.149 1.00 79.25 86 THR A C 1
ATOM 720 O O . THR A 1 86 ? 9.852 -1.973 -6.119 1.00 79.25 86 THR A O 1
ATOM 723 N N . GLY A 1 87 ? 10.420 -2.091 -3.954 1.00 79.69 87 GLY A N 1
ATOM 724 C CA . GLY A 1 87 ? 9.982 -3.478 -3.748 1.00 79.69 87 GLY A CA 1
ATOM 725 C C . GLY A 1 87 ? 8.573 -3.796 -4.264 1.00 79.69 87 GLY A C 1
ATOM 726 O O . GLY A 1 87 ? 8.40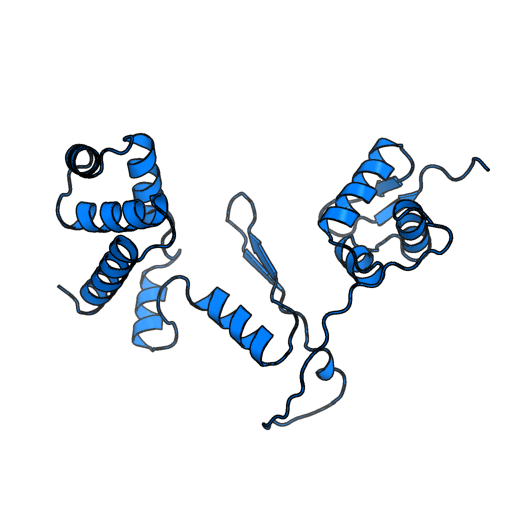7 -4.755 -5.006 1.00 79.69 87 GLY A O 1
ATOM 727 N N . VAL A 1 88 ? 7.561 -2.980 -3.942 1.00 82.19 88 VAL A N 1
ATOM 728 C CA . VAL A 1 88 ? 6.179 -3.212 -4.418 1.00 82.19 88 VAL A CA 1
ATOM 729 C C . VAL A 1 88 ? 6.077 -3.108 -5.949 1.00 82.19 88 VAL A C 1
ATOM 731 O O . VAL A 1 88 ? 5.570 -4.051 -6.558 1.00 82.19 88 VAL A O 1
ATOM 734 N N . P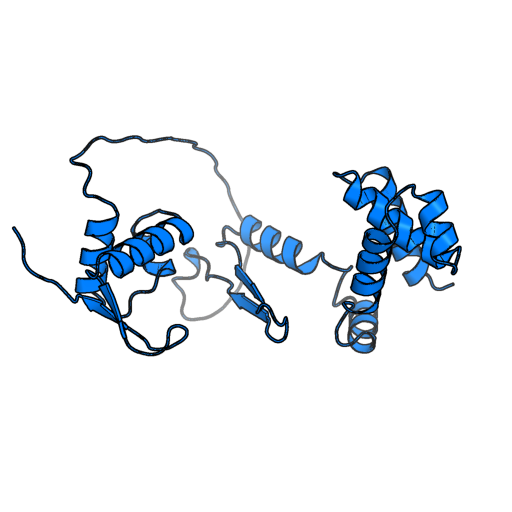RO A 1 89 ? 6.573 -2.037 -6.605 1.00 82.69 89 PRO A N 1
ATOM 735 C CA . PRO A 1 89 ? 6.685 -2.002 -8.063 1.00 82.69 89 PRO A CA 1
ATOM 736 C C . PRO A 1 89 ? 7.434 -3.197 -8.655 1.00 82.69 89 PRO A C 1
ATOM 738 O O . PRO A 1 89 ? 6.964 -3.757 -9.638 1.00 82.69 89 PRO A O 1
ATOM 741 N N . THR A 1 90 ? 8.550 -3.613 -8.052 1.00 86.69 90 THR A N 1
ATOM 742 C CA . THR A 1 90 ? 9.350 -4.751 -8.520 1.00 86.69 90 THR A CA 1
ATOM 743 C C . THR A 1 90 ? 8.559 -6.052 -8.446 1.00 86.69 90 THR A C 1
ATOM 745 O O . THR A 1 90 ? 8.513 -6.777 -9.433 1.00 86.69 90 THR A O 1
ATOM 748 N N . ILE A 1 91 ? 7.872 -6.324 -7.331 1.00 89.00 91 ILE A N 1
ATOM 749 C CA . ILE A 1 91 ? 6.997 -7.497 -7.184 1.00 89.00 91 ILE A CA 1
ATOM 750 C C . ILE A 1 91 ? 5.907 -7.474 -8.258 1.00 89.00 91 ILE A C 1
ATOM 752 O O . ILE A 1 91 ? 5.718 -8.454 -8.967 1.00 89.00 91 ILE A O 1
ATOM 756 N N . GLN A 1 92 ? 5.222 -6.342 -8.422 1.00 91.62 92 GLN A N 1
ATOM 757 C CA . GLN A 1 92 ? 4.151 -6.199 -9.412 1.00 91.62 92 GLN A CA 1
ATOM 758 C C . GLN A 1 92 ? 4.658 -6.384 -10.846 1.00 91.62 92 GLN A C 1
ATOM 760 O O . GLN A 1 92 ? 4.001 -7.041 -11.646 1.00 91.62 92 GLN A O 1
ATOM 765 N N . ALA A 1 93 ? 5.822 -5.818 -11.165 1.00 89.88 93 ALA A N 1
ATOM 766 C CA . ALA A 1 93 ? 6.447 -5.953 -12.472 1.00 89.88 93 ALA A CA 1
ATOM 767 C C . ALA A 1 93 ? 6.857 -7.402 -12.743 1.00 89.88 93 ALA A C 1
ATOM 769 O O . ALA A 1 93 ? 6.580 -7.906 -13.823 1.00 89.88 93 ALA A O 1
ATOM 770 N N . LYS A 1 94 ? 7.453 -8.083 -11.759 1.00 93.25 94 LYS A N 1
ATOM 771 C CA . LYS A 1 94 ? 7.887 -9.479 -11.891 1.00 93.25 94 LYS A CA 1
ATOM 772 C C . LYS A 1 94 ? 6.718 -10.454 -12.004 1.00 93.25 94 LYS A C 1
ATOM 774 O O . LYS A 1 94 ? 6.803 -11.384 -12.796 1.00 93.25 94 LYS A O 1
ATOM 779 N N . LEU A 1 95 ? 5.627 -10.207 -11.277 1.00 91.19 95 LEU A N 1
ATOM 780 C CA . LEU A 1 95 ? 4.380 -10.963 -11.424 1.00 91.19 95 LEU A CA 1
ATOM 781 C C . LEU A 1 95 ? 3.723 -10.710 -12.786 1.00 91.19 95 LEU A C 1
ATOM 783 O O . LEU A 1 95 ? 3.245 -11.630 -13.425 1.00 91.19 95 LEU A O 1
ATOM 787 N N . ALA A 1 96 ? 3.731 -9.476 -13.287 1.00 89.62 96 ALA A N 1
ATOM 788 C CA . ALA A 1 96 ? 3.216 -9.216 -14.630 1.00 89.62 96 ALA A CA 1
ATOM 789 C C . ALA A 1 96 ? 4.093 -9.863 -15.721 1.00 89.62 96 ALA A C 1
ATOM 791 O O . ALA A 1 96 ? 3.574 -10.386 -16.702 1.00 89.62 96 ALA A O 1
ATOM 792 N N . GLU A 1 97 ? 5.418 -9.833 -15.550 1.00 92.19 97 GLU A N 1
ATOM 793 C CA . GLU A 1 97 ? 6.395 -10.398 -16.488 1.00 92.19 97 GLU A CA 1
ATOM 794 C C . GLU A 1 97 ? 6.256 -11.917 -16.629 1.00 92.19 97 GLU A C 1
ATOM 796 O O . GLU A 1 97 ? 6.418 -12.437 -17.730 1.00 92.19 97 GLU A O 1
ATOM 801 N N . ASN A 1 98 ? 5.932 -12.623 -15.542 1.00 89.81 98 ASN A N 1
ATOM 802 C CA . ASN A 1 98 ? 5.731 -14.070 -15.565 1.00 89.81 98 ASN A CA 1
ATOM 803 C C . ASN A 1 98 ? 4.264 -14.490 -15.760 1.00 89.81 98 ASN A C 1
ATOM 805 O O . ASN A 1 98 ? 3.975 -15.656 -15.544 1.00 89.81 98 ASN A O 1
ATOM 809 N N . GLY A 1 99 ? 3.359 -13.569 -16.118 1.00 87.50 99 GLY A N 1
ATOM 810 C CA . GLY A 1 99 ? 1.940 -13.872 -16.350 1.00 87.50 99 GLY A CA 1
ATOM 811 C C . GLY A 1 99 ? 1.096 -14.066 -15.086 1.00 87.50 99 GLY A C 1
ATOM 812 O O . GLY A 1 99 ? -0.100 -14.330 -15.184 1.00 87.50 99 GLY A O 1
ATOM 813 N N . SER A 1 100 ? 1.672 -13.893 -13.894 1.00 91.00 100 SER A N 1
ATOM 814 C CA . SER A 1 100 ? 0.947 -14.087 -12.638 1.00 91.00 100 SER A CA 1
ATOM 815 C C . SER A 1 100 ? -0.080 -12.983 -12.401 1.00 91.00 100 SER A C 1
ATOM 817 O O . SER A 1 100 ? 0.157 -11.809 -12.722 1.00 91.00 100 SER A O 1
ATOM 819 N N . PRO A 1 101 ? -1.189 -13.306 -11.716 1.00 90.56 101 PRO A N 1
ATOM 820 C CA . PRO A 1 101 ? -2.078 -12.281 -11.207 1.00 90.56 101 PRO A CA 1
ATOM 821 C C . PRO A 1 101 ? -1.333 -11.330 -10.258 1.00 90.56 101 PRO A C 1
ATOM 823 O O . PRO A 1 101 ? -0.388 -11.695 -9.552 1.00 90.56 101 PRO A O 1
ATOM 826 N N . ARG A 1 102 ? -1.770 -10.070 -10.237 1.00 91.69 102 ARG A N 1
ATOM 827 C CA . ARG A 1 102 ? -1.133 -9.027 -9.427 1.00 91.69 102 ARG A CA 1
ATOM 828 C C . ARG A 1 102 ? -1.248 -9.336 -7.937 1.00 91.69 102 ARG A C 1
ATOM 830 O O . ARG A 1 102 ? -2.325 -9.670 -7.451 1.00 91.69 102 ARG A O 1
ATOM 837 N N . ALA A 1 103 ? -0.159 -9.116 -7.202 1.00 90.94 103 ALA A N 1
ATOM 838 C CA . ALA A 1 103 ? -0.189 -9.163 -5.746 1.00 90.94 103 ALA A CA 1
ATOM 839 C C . ALA A 1 103 ? -1.090 -8.057 -5.178 1.00 90.94 103 ALA A C 1
ATOM 841 O O . ALA A 1 103 ? -1.106 -6.926 -5.674 1.00 90.94 103 ALA A O 1
ATOM 842 N N . ILE A 1 104 ? -1.812 -8.378 -4.113 1.00 89.69 104 ILE A N 1
ATOM 843 C CA . ILE A 1 104 ? -2.675 -7.459 -3.376 1.00 89.69 104 ILE A CA 1
ATOM 844 C C . ILE A 1 104 ? -1.921 -7.036 -2.115 1.00 89.69 104 ILE A C 1
ATOM 846 O O . ILE A 1 104 ? -1.348 -7.873 -1.422 1.00 89.69 104 ILE A O 1
ATOM 850 N N . PHE A 1 105 ? -1.895 -5.732 -1.847 1.00 84.44 105 PHE A N 1
ATOM 851 C CA . PHE A 1 105 ? -1.219 -5.142 -0.695 1.00 84.44 105 PHE A CA 1
ATOM 852 C C . PHE A 1 105 ? -2.244 -4.360 0.117 1.00 84.44 105 PHE A C 1
ATOM 854 O O . PHE A 1 105 ? -2.799 -3.378 -0.377 1.00 84.44 105 PHE A O 1
ATOM 861 N N . GLU A 1 106 ? -2.475 -4.781 1.352 1.00 80.19 106 GLU A N 1
ATOM 862 C CA . GLU A 1 106 ? -3.462 -4.192 2.251 1.00 80.19 106 GLU A CA 1
ATOM 863 C C . GLU A 1 106 ? -2.784 -3.726 3.537 1.00 80.19 106 GLU A C 1
ATOM 865 O O . GLU A 1 106 ? -1.772 -4.263 3.990 1.00 80.19 106 GLU A O 1
ATOM 870 N N . THR A 1 107 ? -3.308 -2.657 4.116 1.00 75.00 107 THR A N 1
ATOM 871 C CA . THR A 1 107 ? -2.808 -2.077 5.363 1.00 75.00 107 THR A CA 1
ATOM 872 C C . THR A 1 107 ? -4.013 -1.575 6.132 1.00 75.00 107 THR A C 1
ATOM 874 O O . THR A 1 107 ? -4.875 -0.929 5.540 1.00 75.00 107 THR A O 1
ATOM 877 N N . THR A 1 108 ? -4.081 -1.865 7.428 1.00 71.56 108 THR A N 1
ATOM 878 C CA . THR A 1 108 ? -5.136 -1.311 8.285 1.00 71.56 108 THR A CA 1
ATOM 879 C C . THR A 1 108 ? -5.006 0.207 8.403 1.00 71.56 108 THR A C 1
ATOM 881 O O . THR A 1 108 ? -3.911 0.756 8.264 1.00 71.56 108 THR A O 1
ATOM 884 N N . ASP A 1 109 ? -6.113 0.904 8.678 1.00 59.75 109 ASP A N 1
ATOM 885 C CA . ASP A 1 109 ? -6.126 2.373 8.793 1.00 59.75 109 ASP A CA 1
ATOM 886 C C . ASP A 1 109 ? -5.156 2.889 9.873 1.00 59.75 109 ASP A C 1
ATOM 888 O O . ASP A 1 109 ? -4.534 3.942 9.714 1.00 59.75 109 ASP A O 1
ATOM 892 N N . ASP A 1 110 ? -4.960 2.103 10.936 1.00 66.06 110 ASP A N 1
ATOM 893 C CA . ASP A 1 110 ? -3.996 2.350 12.017 1.00 66.06 110 ASP A CA 1
ATOM 894 C C . ASP A 1 110 ? -2.534 2.010 11.653 1.00 66.06 110 ASP A C 1
ATOM 896 O O . ASP A 1 110 ? -1.615 2.287 12.425 1.00 66.06 110 ASP A O 1
ATOM 900 N N . ARG A 1 111 ? -2.297 1.429 10.469 1.00 60.22 111 ARG A N 1
ATOM 901 C CA . ARG A 1 111 ? -0.992 1.009 9.931 1.00 60.22 111 ARG A CA 1
ATOM 902 C C . ARG A 1 111 ? -0.210 0.035 10.811 1.00 60.22 111 ARG A C 1
ATOM 904 O O . ARG A 1 111 ? 1.012 -0.095 10.655 1.00 60.22 111 ARG A O 1
ATOM 911 N N . LEU A 1 112 ? -0.882 -0.670 11.718 1.00 73.62 112 LEU A N 1
ATOM 912 C CA . LEU A 1 112 ? -0.248 -1.675 12.567 1.00 73.62 112 LEU A CA 1
ATOM 913 C C . LEU A 1 112 ? 0.001 -2.970 11.794 1.00 73.62 112 LEU A C 1
ATOM 915 O O . LEU A 1 112 ? 1.071 -3.573 11.931 1.00 73.62 112 LEU A O 1
ATOM 919 N N . THR A 1 113 ? -0.918 -3.332 10.899 1.00 74.44 113 THR A N 1
ATOM 920 C CA . THR A 1 113 ? -0.848 -4.569 10.117 1.00 74.44 113 THR A CA 1
ATOM 921 C C . THR A 1 113 ? -0.628 -4.296 8.633 1.00 74.44 113 THR A C 1
ATOM 923 O O . THR A 1 113 ? -1.071 -3.283 8.091 1.00 74.44 113 THR A O 1
ATOM 926 N N . PHE A 1 114 ? 0.097 -5.205 7.986 1.00 81.25 114 PHE A N 1
ATOM 927 C CA . PHE A 1 114 ? 0.377 -5.179 6.556 1.00 81.25 114 PHE A CA 1
ATOM 928 C C . PHE A 1 114 ? 0.204 -6.595 6.019 1.00 81.25 114 PHE A C 1
ATOM 930 O O . PHE A 1 114 ? 0.871 -7.509 6.505 1.00 81.25 114 PHE A O 1
ATOM 937 N N . LEU A 1 115 ? -0.692 -6.770 5.051 1.00 84.88 115 LEU A N 1
ATOM 938 C CA . LEU A 1 115 ? -0.982 -8.059 4.433 1.00 84.88 115 LEU A CA 1
ATOM 939 C C . LEU A 1 115 ? -0.607 -8.010 2.954 1.00 84.88 115 LEU A C 1
ATOM 941 O O . LEU A 1 115 ? -0.943 -7.060 2.244 1.00 84.88 115 LEU A O 1
ATOM 945 N N . VAL A 1 116 ? 0.092 -9.048 2.501 1.00 90.44 116 VAL A N 1
ATOM 946 C CA . VAL A 1 116 ? 0.415 -9.248 1.089 1.00 90.44 116 VAL A CA 1
ATOM 947 C C . VAL A 1 116 ? -0.163 -10.580 0.651 1.00 90.44 116 VAL A C 1
ATOM 949 O O . VAL A 1 116 ? 0.205 -11.620 1.192 1.00 90.44 116 VAL A O 1
ATOM 952 N N . THR A 1 117 ? -1.024 -10.544 -0.359 1.00 90.56 117 THR A N 1
ATOM 953 C CA . THR A 1 117 ? -1.592 -11.738 -0.986 1.00 90.56 117 THR A CA 1
ATOM 954 C C . THR A 1 117 ? -1.009 -11.856 -2.382 1.00 90.56 117 THR A C 1
ATOM 956 O O . THR A 1 117 ? -1.263 -11.002 -3.230 1.00 90.56 117 THR A O 1
ATOM 959 N N . ILE A 1 118 ? -0.208 -12.894 -2.624 1.00 92.19 118 ILE A N 1
ATOM 960 C CA . ILE A 1 118 ? 0.343 -13.204 -3.948 1.00 92.19 118 ILE A CA 1
ATOM 961 C C . ILE A 1 118 ? -0.441 -14.397 -4.496 1.00 92.19 118 ILE A C 1
ATOM 963 O O . ILE A 1 118 ? -0.297 -15.497 -3.960 1.00 92.19 118 ILE A O 1
ATOM 967 N N . PRO A 1 119 ? -1.292 -14.198 -5.514 1.00 88.06 119 PRO A N 1
ATOM 968 C CA . PRO A 1 119 ? -2.025 -15.297 -6.120 1.00 88.06 119 PRO A CA 1
ATOM 969 C C . PRO A 1 119 ? -1.068 -16.282 -6.787 1.00 88.06 119 PRO A C 1
ATOM 971 O O . PRO A 1 119 ? -0.056 -15.891 -7.372 1.00 88.06 119 PRO A O 1
ATOM 974 N N . ILE A 1 120 ? -1.406 -17.563 -6.696 1.00 86.69 120 ILE A N 1
ATOM 975 C CA . ILE A 1 120 ? -0.676 -18.620 -7.387 1.00 86.69 120 ILE A CA 1
ATOM 976 C C . ILE A 1 120 ? -0.913 -18.451 -8.892 1.00 86.69 120 ILE A C 1
ATOM 978 O O . ILE A 1 120 ? -2.030 -18.166 -9.322 1.00 86.69 120 ILE A O 1
ATOM 982 N N . HIS A 1 121 ? 0.148 -18.596 -9.684 1.00 87.44 121 HIS A N 1
ATOM 983 C CA . HIS A 1 121 ? 0.044 -18.584 -11.140 1.00 87.44 121 HIS A CA 1
ATOM 984 C C . HIS A 1 121 ? -0.820 -19.762 -11.615 1.00 87.44 121 HIS A C 1
ATOM 986 O O . HIS A 1 121 ? -0.669 -20.866 -11.099 1.00 87.44 121 HIS A O 1
ATOM 992 N N . GLU A 1 122 ? -1.690 -19.563 -12.605 1.00 80.81 122 GLU A N 1
ATOM 993 C CA . GLU A 1 122 ? -2.644 -20.589 -13.065 1.00 80.81 122 GLU A CA 1
ATOM 994 C C . GLU A 1 122 ? -1.930 -21.869 -13.539 1.00 80.81 122 GLU A C 1
ATOM 996 O O . GLU A 1 122 ? -2.274 -22.974 -13.125 1.00 80.81 122 GLU A O 1
ATOM 1001 N N . GLU A 1 123 ? -0.826 -21.723 -14.274 1.00 76.25 123 GLU A N 1
ATOM 1002 C CA . GLU A 1 123 ? 0.036 -22.841 -14.707 1.00 76.25 123 GLU A CA 1
ATOM 1003 C C . GLU A 1 123 ? 0.834 -23.520 -13.573 1.00 76.25 123 GLU A C 1
ATOM 1005 O O . GLU A 1 123 ? 1.531 -24.501 -13.803 1.00 76.25 123 GLU A O 1
ATOM 1010 N N . CYS A 1 124 ? 0.750 -23.031 -12.331 1.00 74.31 124 CYS A N 1
ATOM 1011 C CA . CYS A 1 124 ? 1.330 -23.723 -11.175 1.00 74.31 124 CYS A CA 1
ATOM 1012 C C . CYS A 1 124 ? 0.490 -24.950 -10.758 1.00 74.31 124 CYS A C 1
ATOM 1014 O O . CYS A 1 124 ? 0.920 -25.731 -9.904 1.00 74.31 124 CYS A O 1
ATOM 1016 N N . SER A 1 125 ? -0.698 -25.130 -11.347 1.00 62.19 125 SER A N 1
ATOM 1017 C CA . SER A 1 125 ? -1.538 -26.315 -11.180 1.00 62.19 125 SER A CA 1
ATOM 1018 C C . SER A 1 125 ? -1.108 -27.439 -12.129 1.00 62.19 125 SER A C 1
ATOM 1020 O O . SER A 1 125 ? -1.739 -27.678 -13.142 1.00 62.19 125 SER A O 1
ATOM 1022 N N . GLU A 1 126 ? 0.021 -28.076 -11.798 1.00 54.41 126 GLU A N 1
ATOM 1023 C CA . GLU A 1 126 ? 0.345 -29.505 -11.993 1.00 54.41 126 GLU A CA 1
ATOM 1024 C C . GLU A 1 126 ? 1.864 -29.721 -11.885 1.00 54.41 126 GLU A C 1
ATOM 1026 O O . GLU A 1 126 ? 2.634 -29.514 -12.818 1.00 54.41 126 GLU A O 1
ATOM 1031 N N . SER A 1 127 ? 2.323 -30.137 -10.703 1.00 44.41 127 SER A N 1
ATOM 1032 C CA . SER A 1 127 ? 3.367 -31.161 -10.542 1.00 44.41 127 SER A CA 1
ATOM 1033 C C . SER A 1 127 ? 3.661 -31.368 -9.060 1.00 44.41 127 SER A C 1
ATOM 1035 O O . SER A 1 127 ? 4.288 -30.563 -8.371 1.00 44.41 127 SER A O 1
ATOM 1037 N N . SER A 1 128 ? 3.238 -32.523 -8.562 1.00 50.28 128 SER A N 1
ATOM 1038 C CA . SER A 1 128 ? 3.947 -33.201 -7.490 1.00 50.28 128 SER A CA 1
ATOM 1039 C C . SER A 1 128 ? 5.429 -33.319 -7.872 1.00 50.28 128 SER A C 1
ATOM 1041 O O . SER A 1 128 ? 5.768 -34.063 -8.785 1.00 50.28 128 SER A O 1
ATOM 1043 N N . GLY A 1 129 ? 6.303 -32.607 -7.161 1.00 39.06 129 GLY A N 1
ATOM 1044 C CA . GLY A 1 129 ? 7.738 -32.891 -7.127 1.00 39.06 129 GLY A CA 1
ATOM 1045 C C . GLY A 1 129 ? 8.597 -32.285 -8.244 1.00 39.06 129 GLY A C 1
ATOM 1046 O O . GLY A 1 129 ? 8.777 -32.866 -9.302 1.00 39.06 129 GLY A O 1
ATOM 1047 N N . THR A 1 130 ? 9.298 -31.214 -7.867 1.00 36.56 130 THR A N 1
ATOM 1048 C CA . THR A 1 130 ? 10.729 -30.984 -8.148 1.00 36.56 130 THR A CA 1
ATOM 1049 C C . THR A 1 130 ? 11.188 -30.603 -9.574 1.00 36.56 130 THR A C 1
ATOM 1051 O O . THR A 1 130 ? 11.224 -31.417 -10.486 1.00 36.56 130 THR A O 1
ATOM 1054 N N . LYS A 1 131 ? 11.809 -29.405 -9.605 1.00 30.88 131 LYS A N 1
ATOM 1055 C CA . LYS A 1 131 ? 12.883 -28.844 -10.469 1.00 30.88 131 LYS A CA 1
ATOM 1056 C C . LYS A 1 131 ? 12.521 -27.834 -11.575 1.00 30.88 131 LYS A C 1
ATOM 1058 O O . LYS A 1 131 ? 11.777 -28.093 -12.505 1.00 30.88 131 LYS A O 1
ATOM 1063 N N . LEU A 1 132 ? 13.216 -26.692 -11.448 1.00 37.12 132 LEU A N 1
ATOM 1064 C CA . LEU A 1 132 ? 13.446 -25.589 -12.387 1.00 37.12 132 LEU A CA 1
ATOM 1065 C C . LEU A 1 132 ? 13.626 -26.012 -13.864 1.00 37.12 132 LEU A C 1
ATOM 1067 O O . LEU A 1 132 ? 14.426 -26.912 -14.119 1.00 37.12 132 LEU A O 1
ATOM 1071 N N . LYS A 1 133 ? 13.113 -25.206 -14.817 1.00 30.39 133 LYS A N 1
ATOM 1072 C CA . LYS A 1 133 ? 13.886 -24.241 -15.653 1.00 30.39 133 LYS A CA 1
ATOM 1073 C C . LYS A 1 133 ? 13.081 -23.652 -16.843 1.00 30.39 133 LYS A C 1
ATOM 1075 O O . LYS A 1 133 ? 12.515 -24.392 -17.625 1.00 30.39 133 LYS A O 1
ATOM 1080 N N . SER A 1 134 ? 13.165 -22.316 -16.959 1.00 32.28 134 SER A N 1
ATOM 1081 C CA . SER A 1 134 ? 13.327 -21.426 -18.141 1.00 32.28 134 SER A CA 1
ATOM 1082 C C . SER A 1 134 ? 12.542 -21.574 -19.462 1.00 32.28 134 SER A C 1
ATOM 1084 O O . SER A 1 134 ? 12.481 -22.649 -20.040 1.00 32.28 134 SER A O 1
ATOM 1086 N N . SER A 1 135 ? 12.236 -20.380 -20.018 1.00 28.97 135 SER A N 1
ATOM 1087 C CA . SER A 1 135 ? 11.958 -19.998 -21.427 1.00 28.97 135 SER A CA 1
ATOM 1088 C C . SER A 1 135 ? 10.685 -20.596 -22.034 1.00 28.97 135 SER A C 1
ATOM 1090 O O . SER A 1 135 ? 10.591 -21.800 -22.171 1.00 28.97 135 SER A O 1
ATOM 1092 N N . GLY A 1 136 ? 9.651 -19.847 -22.416 1.00 27.61 136 GLY A N 1
ATOM 1093 C CA . GLY A 1 136 ? 9.595 -18.545 -23.080 1.00 27.61 136 GLY A CA 1
ATOM 1094 C C . GLY A 1 136 ? 8.934 -18.776 -24.441 1.00 27.61 136 GLY A C 1
ATOM 1095 O O . GLY A 1 136 ? 9.402 -19.662 -25.140 1.00 27.61 136 GLY A O 1
ATOM 1096 N N . THR A 1 137 ? 7.861 -18.046 -24.783 1.00 24.72 137 THR A N 1
ATOM 1097 C CA . THR A 1 137 ? 7.432 -17.610 -26.140 1.00 24.72 137 THR A CA 1
ATOM 1098 C C . THR A 1 137 ? 6.035 -16.956 -26.047 1.00 24.72 137 THR A C 1
ATOM 1100 O O . THR A 1 137 ? 5.090 -17.548 -25.543 1.00 24.72 137 THR A O 1
ATOM 1103 N N . LYS A 1 138 ? 5.945 -15.696 -26.501 1.00 35.72 138 LYS A N 1
ATOM 1104 C CA . LYS A 1 138 ? 4.726 -14.904 -26.824 1.00 35.72 138 LYS A CA 1
ATOM 1105 C C . LYS A 1 138 ? 3.866 -15.631 -27.893 1.00 35.72 138 LYS A C 1
ATOM 1107 O O . LYS A 1 138 ? 4.465 -16.450 -28.582 1.00 35.72 138 LYS A O 1
ATOM 1112 N N . PRO A 1 139 ? 2.561 -15.352 -28.147 1.00 37.41 139 PRO A N 1
ATOM 1113 C CA . PRO A 1 139 ? 1.996 -14.063 -28.624 1.00 37.41 139 PRO A CA 1
ATOM 1114 C C . PRO A 1 139 ? 0.706 -13.652 -27.873 1.00 37.41 139 PRO A C 1
ATOM 1116 O O . PRO A 1 139 ? -0.030 -14.483 -27.370 1.00 37.41 139 PRO A O 1
ATOM 1119 N N . GLU A 1 140 ? 0.474 -12.379 -27.553 1.00 27.56 140 GLU A N 1
ATOM 1120 C CA . GLU A 1 140 ? 0.020 -11.284 -28.429 1.00 27.56 140 GLU A CA 1
ATOM 1121 C C . GLU A 1 140 ? -1.507 -11.249 -28.658 1.00 27.56 140 GLU A C 1
ATOM 1123 O O . GLU A 1 140 ? -2.093 -12.141 -29.249 1.00 27.56 140 GLU A O 1
ATOM 1128 N N . SER A 1 141 ? -2.089 -10.117 -28.238 1.00 31.72 141 SER A N 1
ATOM 1129 C CA . SER A 1 141 ? -3.276 -9.451 -28.790 1.00 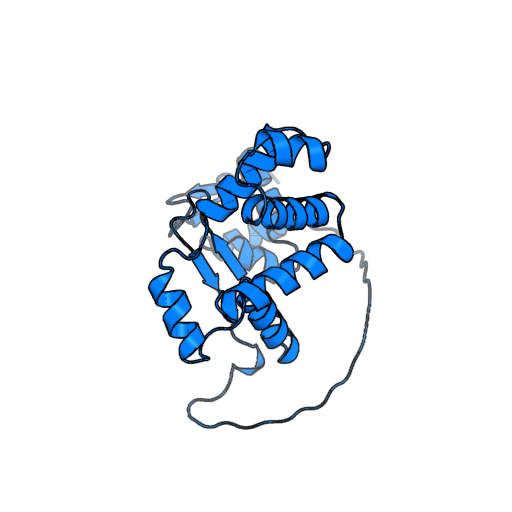31.72 141 SER A CA 1
ATOM 1130 C C . SER A 1 141 ? -4.617 -10.197 -28.794 1.00 31.72 141 SER A C 1
ATOM 1132 O O . SER A 1 141 ? -4.886 -11.063 -29.614 1.00 31.72 141 SER A O 1
ATOM 1134 N N . SER A 1 142 ? -5.587 -9.670 -28.048 1.00 27.86 142 SER A N 1
ATOM 1135 C CA . SER A 1 142 ? -6.643 -8.902 -28.721 1.00 27.86 142 SER A CA 1
ATOM 1136 C C . SER A 1 142 ? -7.583 -8.216 -27.738 1.00 27.86 142 SER A C 1
ATOM 1138 O O . SER A 1 142 ? -8.062 -8.736 -26.736 1.00 27.86 142 SER A O 1
ATOM 1140 N N . ARG A 1 143 ? -7.789 -6.953 -28.067 1.00 37.38 143 ARG A N 1
ATOM 1141 C CA . ARG A 1 143 ? -8.723 -6.005 -27.498 1.00 37.38 143 ARG A CA 1
ATOM 1142 C C . ARG A 1 143 ? -10.089 -6.330 -28.089 1.00 37.38 143 ARG A C 1
ATOM 1144 O O . ARG A 1 143 ? -10.281 -6.042 -29.266 1.00 37.38 143 ARG A O 1
ATOM 1151 N N . THR A 1 144 ? -11.043 -6.830 -27.306 1.00 27.88 144 THR A N 1
ATOM 1152 C CA . THR A 1 144 ? -12.420 -6.912 -27.814 1.00 27.88 144 THR A CA 1
ATOM 1153 C C . THR A 1 144 ? -13.447 -6.629 -26.733 1.00 27.88 144 THR A C 1
ATOM 1155 O O . THR A 1 144 ? -13.658 -7.386 -25.791 1.00 27.88 144 THR A O 1
ATOM 1158 N N . GLN A 1 145 ? -14.095 -5.478 -26.903 1.00 44.59 145 GLN A N 1
ATOM 1159 C CA . GLN A 1 145 ? -15.397 -5.195 -26.333 1.00 44.59 145 GLN A CA 1
ATOM 1160 C C . GLN A 1 145 ? -16.391 -6.233 -26.847 1.00 44.59 145 GLN A C 1
ATOM 1162 O O . GLN A 1 145 ? -16.549 -6.364 -28.056 1.00 44.59 145 GLN A O 1
ATOM 1167 N N . HIS A 1 146 ? -17.136 -6.876 -25.955 1.00 31.36 146 HIS A N 1
ATOM 1168 C CA . HIS A 1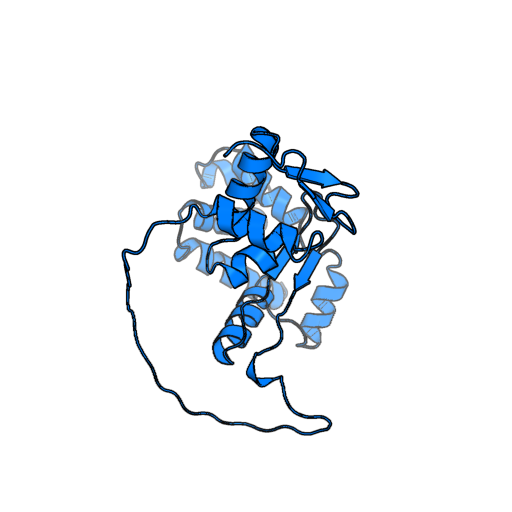 146 ? -18.388 -7.515 -26.337 1.00 31.36 146 HIS A CA 1
ATOM 1169 C C . HIS A 1 146 ? -19.503 -7.072 -25.393 1.00 31.36 146 HIS A C 1
ATOM 1171 O O . HIS A 1 146 ? -19.619 -7.509 -24.252 1.00 31.36 146 HIS A O 1
ATOM 1177 N N . LYS A 1 147 ? -20.337 -6.165 -25.915 1.00 42.06 147 LYS A N 1
ATOM 1178 C CA . LYS A 1 147 ? -21.765 -6.148 -25.602 1.00 42.06 147 LYS A CA 1
ATOM 1179 C C . LYS A 1 147 ? -22.349 -7.453 -26.140 1.00 42.06 147 LYS A C 1
ATOM 1181 O O . LYS A 1 147 ? -22.200 -7.726 -27.328 1.00 42.06 147 LYS A O 1
ATOM 1186 N N . SER A 1 148 ? -23.089 -8.180 -25.317 1.00 36.00 148 SER A N 1
ATOM 1187 C CA . SER A 1 148 ? -24.111 -9.096 -25.809 1.00 36.00 148 SER A CA 1
ATOM 1188 C C . SER A 1 148 ? -25.384 -8.941 -24.985 1.00 36.00 148 SER A C 1
ATOM 1190 O O . SER A 1 148 ? -25.402 -8.919 -23.755 1.00 36.00 148 SER A O 1
ATOM 1192 N N . SER A 1 149 ? -26.446 -8.712 -25.739 1.00 40.81 149 SER A N 1
ATOM 1193 C CA . SER A 1 149 ? -27.844 -8.680 -25.363 1.00 40.81 149 SER A CA 1
ATOM 1194 C C . SER A 1 149 ? -28.349 -10.100 -25.122 1.00 40.81 149 SER A C 1
ATOM 1196 O O . SER A 1 149 ? -28.341 -10.926 -26.029 1.00 40.81 149 SER A O 1
ATOM 1198 N N . GLY A 1 150 ? -28.833 -10.340 -23.914 1.00 30.56 150 GLY A N 1
ATOM 1199 C CA . GLY A 1 150 ? -29.619 -11.492 -23.489 1.00 30.56 150 GLY A CA 1
ATOM 1200 C C . GLY A 1 150 ? -30.208 -11.093 -22.143 1.00 30.56 150 GLY A C 1
ATOM 1201 O O . GLY A 1 150 ? -29.500 -10.452 -21.365 1.00 30.56 150 GLY A O 1
ATOM 1202 N N . THR A 1 151 ? -31.506 -11.317 -21.941 1.00 45.28 151 THR A N 1
ATOM 1203 C CA . THR A 1 151 ? -32.342 -10.875 -20.808 1.00 45.28 151 THR A CA 1
ATOM 1204 C C . THR A 1 151 ? -31.505 -10.554 -19.570 1.00 45.28 151 THR A C 1
ATOM 1206 O O . THR A 1 151 ? -30.975 -11.458 -18.930 1.00 45.28 151 THR A O 1
ATOM 1209 N N . ARG A 1 152 ? -31.276 -9.255 -19.313 1.00 43.25 152 ARG A N 1
ATOM 1210 C CA . ARG A 1 152 ? -30.256 -8.759 -18.375 1.00 43.25 152 ARG A CA 1
ATOM 1211 C C . ARG A 1 152 ? -30.676 -9.094 -16.946 1.00 43.25 152 ARG A C 1
ATOM 1213 O O . ARG A 1 152 ? -31.195 -8.229 -16.247 1.00 43.25 152 ARG A O 1
ATOM 1220 N N . GLN A 1 153 ? -30.469 -10.343 -16.532 1.00 56.94 153 GLN A N 1
ATOM 1221 C CA . GLN A 1 153 ? -30.544 -10.761 -15.137 1.00 56.94 153 GLN A CA 1
ATOM 1222 C C . GLN A 1 153 ? -29.719 -9.756 -14.349 1.00 56.94 153 GLN A C 1
ATOM 1224 O O . GLN A 1 153 ? -28.555 -9.491 -14.695 1.00 56.94 153 GLN A O 1
ATOM 1229 N N . LYS A 1 154 ? -30.352 -9.100 -13.375 1.00 75.81 154 LYS A N 1
ATOM 1230 C CA . LYS A 1 154 ? -29.676 -8.038 -12.648 1.00 75.81 154 LYS A CA 1
ATOM 1231 C C . LYS A 1 154 ? -28.511 -8.683 -11.914 1.00 75.81 154 LYS A C 1
ATOM 1233 O O . LYS A 1 154 ? -28.587 -9.811 -11.437 1.00 75.81 154 LYS A O 1
ATOM 1238 N N . THR A 1 155 ? -27.397 -7.967 -11.849 1.00 80.44 155 THR A N 1
ATOM 1239 C CA . THR A 1 155 ? -26.194 -8.437 -11.155 1.00 80.44 155 THR A CA 1
ATOM 1240 C C . THR A 1 155 ? -26.500 -8.848 -9.708 1.00 80.44 155 THR A C 1
ATOM 1242 O O . THR A 1 155 ? -25.891 -9.787 -9.211 1.00 80.44 155 THR A O 1
ATOM 1245 N N . SER A 1 156 ? -27.492 -8.211 -9.074 1.00 82.25 156 SER A N 1
ATOM 1246 C CA . SER A 1 156 ? -28.056 -8.590 -7.774 1.00 82.25 156 SER A CA 1
ATOM 1247 C C . SER A 1 156 ? -28.551 -10.036 -7.712 1.00 82.25 156 SER A C 1
ATOM 1249 O O . SER A 1 156 ? -28.272 -10.730 -6.741 1.00 82.25 156 SER A O 1
ATOM 1251 N N . ASP A 1 157 ? -29.238 -10.508 -8.748 1.00 86.06 157 ASP A N 1
ATOM 1252 C CA . ASP A 1 157 ? -29.932 -11.800 -8.742 1.00 86.06 157 ASP A CA 1
ATOM 1253 C C . ASP A 1 157 ? -28.911 -12.938 -8.826 1.00 86.06 157 ASP A C 1
ATOM 1255 O O . ASP A 1 157 ? -28.999 -13.927 -8.101 1.00 86.06 157 ASP A O 1
ATOM 1259 N N . LYS A 1 158 ? -27.858 -12.736 -9.630 1.00 87.56 158 LYS A N 1
ATOM 1260 C CA . LYS A 1 158 ? -26.721 -13.662 -9.721 1.00 87.56 158 LYS A CA 1
ATOM 1261 C C . LYS A 1 158 ? -25.937 -13.749 -8.410 1.00 87.56 158 LYS A C 1
ATOM 1263 O O . LYS A 1 158 ? -25.477 -14.822 -8.036 1.00 87.56 158 LYS A O 1
ATOM 1268 N N . ILE A 1 159 ? -25.801 -12.628 -7.696 1.00 88.94 159 ILE A N 1
ATOM 1269 C CA . ILE A 1 159 ? -25.163 -12.601 -6.373 1.00 88.94 159 ILE A CA 1
ATOM 1270 C C . ILE A 1 159 ? -25.983 -13.421 -5.369 1.00 88.94 159 ILE A C 1
ATOM 1272 O O . ILE A 1 159 ? -25.409 -14.212 -4.625 1.00 88.94 159 ILE A O 1
ATOM 1276 N N . ILE A 1 160 ? -27.312 -13.279 -5.375 1.00 88.12 160 ILE A N 1
ATOM 1277 C CA . ILE A 1 160 ? -28.202 -14.068 -4.512 1.00 88.12 160 ILE A CA 1
ATOM 1278 C C . ILE A 1 160 ? -28.107 -15.560 -4.851 1.00 88.12 160 ILE A C 1
ATOM 1280 O O . ILE A 1 160 ? -28.017 -16.379 -3.941 1.00 88.12 160 ILE A O 1
ATOM 1284 N N . GLU A 1 161 ? -28.092 -15.929 -6.135 1.00 87.75 161 GLU A N 1
ATOM 1285 C CA . GLU A 1 161 ? -27.969 -17.330 -6.556 1.00 87.75 161 GLU A CA 1
ATOM 1286 C C . GLU A 1 161 ? -26.662 -17.969 -6.063 1.00 87.75 161 GLU A C 1
ATOM 1288 O O . GLU A 1 161 ? -26.663 -19.111 -5.605 1.00 87.75 161 GLU A O 1
ATOM 1293 N N . MET A 1 162 ? -25.554 -17.227 -6.089 1.00 87.75 162 MET A N 1
ATOM 1294 C CA . MET A 1 162 ? -24.282 -17.716 -5.553 1.00 87.75 162 MET A CA 1
ATOM 1295 C C . MET A 1 162 ? -24.284 -17.834 -4.031 1.00 87.75 162 MET A C 1
ATOM 1297 O O . MET A 1 162 ? -23.791 -18.827 -3.510 1.00 87.75 162 MET A O 1
ATOM 1301 N N . ILE A 1 163 ? -24.898 -16.885 -3.319 1.00 89.75 163 ILE A N 1
ATOM 1302 C CA . ILE A 1 163 ? -25.054 -16.966 -1.859 1.00 89.75 163 ILE A CA 1
ATOM 1303 C C . ILE A 1 163 ? -25.945 -18.152 -1.456 1.00 89.75 163 ILE A C 1
ATOM 1305 O O . ILE A 1 163 ? -25.695 -18.781 -0.432 1.00 89.75 163 ILE A O 1
ATOM 1309 N N . LYS A 1 164 ? -26.957 -18.502 -2.265 1.00 88.25 164 LYS A N 1
ATOM 1310 C CA . LYS A 1 164 ? -27.762 -19.719 -2.053 1.00 88.25 164 LYS A CA 1
ATOM 1311 C C . LYS A 1 164 ? -26.926 -20.998 -2.178 1.00 88.25 164 LYS A C 1
ATOM 1313 O O . LYS A 1 164 ? -27.200 -21.953 -1.459 1.00 88.25 164 LYS A O 1
ATOM 1318 N N . LYS A 1 165 ? -25.951 -21.031 -3.096 1.00 88.12 165 LYS A N 1
ATOM 1319 C CA . LYS A 1 165 ? -25.060 -22.187 -3.310 1.00 88.12 165 LYS A CA 1
ATOM 1320 C C . LYS A 1 165 ? -24.004 -22.303 -2.213 1.00 88.12 165 LYS A C 1
ATOM 1322 O O . LYS A 1 165 ? -23.751 -23.404 -1.738 1.00 88.12 165 LYS A O 1
ATOM 1327 N N . ASP A 1 166 ? -23.420 -21.178 -1.811 1.00 87.06 166 ASP A N 1
ATOM 1328 C CA . ASP A 1 166 ? -22.435 -21.109 -0.735 1.00 87.06 166 ASP A CA 1
ATOM 1329 C C . ASP A 1 166 ? -22.660 -19.860 0.140 1.00 87.06 166 ASP A C 1
ATOM 1331 O O . ASP A 1 166 ? -22.273 -18.749 -0.240 1.00 87.06 166 ASP A O 1
ATOM 1335 N N . PRO A 1 167 ? -23.238 -20.017 1.345 1.00 86.62 167 PRO A N 1
ATOM 1336 C CA . PRO A 1 167 ? -23.430 -18.914 2.283 1.00 86.62 167 PRO A CA 1
ATOM 1337 C C . PRO A 1 167 ? -22.124 -18.270 2.773 1.00 86.62 167 PRO A C 1
ATOM 1339 O O . PRO A 1 167 ? -22.153 -17.141 3.268 1.00 86.62 167 PRO A O 1
ATOM 1342 N N . GLN A 1 168 ? -20.975 -18.946 2.669 1.00 84.38 168 GLN A N 1
ATOM 1343 C CA . GLN A 1 168 ? -19.676 -18.414 3.101 1.00 84.38 168 GLN A CA 1
ATOM 1344 C C . GLN A 1 168 ? -18.930 -17.658 1.997 1.00 84.38 168 GLN A C 1
ATOM 1346 O O . GLN A 1 168 ? -17.853 -17.109 2.254 1.00 84.38 168 GLN A O 1
ATOM 1351 N N . ILE A 1 169 ? -19.512 -17.567 0.798 1.00 86.00 169 ILE A N 1
ATOM 1352 C CA . ILE A 1 169 ? -18.865 -16.941 -0.347 1.00 86.00 169 ILE A CA 1
ATOM 1353 C C . ILE A 1 169 ? -18.492 -15.477 -0.066 1.00 86.00 169 ILE A C 1
ATOM 1355 O O . ILE A 1 169 ? -19.256 -14.663 0.471 1.00 86.00 169 ILE A O 1
ATOM 1359 N N . THR A 1 170 ? -17.269 -15.124 -0.438 1.00 85.19 170 THR A N 1
ATOM 1360 C CA . THR A 1 170 ? -16.698 -13.801 -0.189 1.00 85.19 170 THR A CA 1
ATOM 1361 C C . THR A 1 170 ? -16.927 -12.863 -1.377 1.00 85.19 170 THR A C 1
ATOM 1363 O O . THR A 1 170 ? -17.026 -13.291 -2.527 1.00 85.19 170 THR A O 1
ATOM 1366 N N . ALA A 1 171 ? -16.979 -11.550 -1.127 1.00 82.56 171 ALA A N 1
ATOM 1367 C CA . ALA A 1 171 ? -17.118 -10.557 -2.199 1.00 82.56 171 ALA A CA 1
ATOM 1368 C C . ALA A 1 171 ? -16.041 -10.677 -3.309 1.00 82.56 171 ALA A C 1
ATOM 1370 O O . ALA A 1 171 ? -16.392 -10.495 -4.477 1.00 82.56 171 ALA A O 1
ATOM 1371 N N . PRO A 1 172 ? -14.773 -11.033 -3.008 1.00 81.25 172 PRO A N 1
ATOM 1372 C CA . PRO A 1 172 ? -13.769 -11.351 -4.025 1.00 81.25 172 PRO A CA 1
ATOM 1373 C C . PRO A 1 172 ? -14.106 -12.563 -4.899 1.00 81.25 172 PRO A C 1
ATOM 1375 O O . PRO A 1 172 ? -13.942 -12.485 -6.114 1.00 81.25 172 PRO A O 1
ATOM 1378 N N . GLN A 1 173 ? -14.614 -13.653 -4.318 1.00 84.69 173 GLN A N 1
ATOM 1379 C CA . GLN A 1 173 ? -15.017 -14.844 -5.079 1.00 84.69 173 GLN A CA 1
ATOM 1380 C C . GLN A 1 173 ? -16.207 -14.539 -5.993 1.00 84.69 173 GLN A C 1
ATOM 1382 O O . GLN A 1 173 ? -16.179 -14.859 -7.176 1.00 84.69 173 GLN A O 1
ATOM 1387 N N . ILE A 1 174 ? -17.202 -13.810 -5.477 1.00 87.81 174 ILE A N 1
ATOM 1388 C CA . ILE A 1 174 ? -18.346 -13.333 -6.266 1.00 87.81 174 ILE A CA 1
ATOM 1389 C C . ILE A 1 174 ? -17.875 -12.466 -7.449 1.00 87.81 174 ILE A C 1
ATOM 1391 O O . ILE A 1 174 ? -18.421 -12.548 -8.547 1.00 87.81 174 ILE A O 1
ATOM 1395 N N . ALA A 1 175 ? -16.881 -11.603 -7.227 1.00 85.38 175 ALA A N 1
ATOM 1396 C CA . ALA A 1 175 ? -16.353 -10.700 -8.248 1.00 85.38 175 ALA A CA 1
ATOM 1397 C C . ALA A 1 175 ? -15.637 -11.455 -9.371 1.00 85.38 175 ALA A C 1
ATOM 1399 O O . ALA A 1 175 ? -15.826 -11.127 -10.543 1.00 85.38 175 ALA A O 1
ATOM 1400 N N . MET A 1 176 ? -14.853 -12.468 -8.996 1.00 84.19 176 MET A N 1
ATOM 1401 C CA . MET A 1 176 ? -14.149 -13.354 -9.918 1.00 84.19 176 MET A CA 1
ATOM 1402 C C . MET A 1 176 ? -15.136 -14.124 -10.799 1.00 84.19 176 MET A C 1
ATOM 1404 O O . MET A 1 176 ? -15.034 -14.050 -12.019 1.00 84.19 176 MET A O 1
ATOM 1408 N N . GLU A 1 177 ? -16.144 -14.755 -10.194 1.00 84.62 177 GLU A N 1
ATOM 1409 C CA . GLU A 1 177 ? -17.136 -15.566 -10.911 1.00 84.62 177 GLU A CA 1
ATOM 1410 C C . GLU A 1 177 ? -18.013 -14.726 -11.858 1.00 84.62 177 GLU A C 1
ATOM 1412 O O . GLU A 1 177 ? -18.348 -15.140 -12.965 1.00 84.62 177 GLU A O 1
ATOM 1417 N N . LEU A 1 178 ? -18.374 -13.502 -11.451 1.00 83.75 178 LEU A N 1
ATOM 1418 C CA . LEU A 1 178 ? -19.226 -12.614 -12.252 1.00 83.75 178 LEU A CA 1
ATOM 1419 C C . LEU A 1 178 ? -18.457 -11.721 -13.233 1.00 83.75 178 LEU A C 1
ATOM 1421 O O . LEU A 1 178 ? -19.092 -10.986 -13.995 1.00 83.75 178 LEU A O 1
ATOM 1425 N N . GLY A 1 179 ? -17.121 -11.729 -13.203 1.00 82.00 179 GLY A N 1
ATOM 1426 C CA . GLY A 1 179 ? -16.289 -10.876 -14.055 1.00 82.00 179 GLY A CA 1
ATOM 1427 C C . GLY A 1 179 ? -16.508 -9.373 -13.828 1.00 82.00 179 GLY A C 1
ATOM 1428 O O . GLY A 1 179 ? -16.412 -8.576 -14.762 1.00 82.00 179 GLY A O 1
ATOM 1429 N N . ILE A 1 180 ? -16.840 -8.965 -12.599 1.00 85.06 180 ILE A N 1
ATOM 1430 C CA . ILE A 1 180 ? -17.059 -7.558 -12.222 1.00 85.06 180 ILE A CA 1
ATOM 1431 C C . ILE A 1 180 ? -16.085 -7.127 -11.127 1.00 85.06 180 ILE A C 1
ATOM 1433 O O . ILE A 1 180 ? -15.470 -7.943 -10.454 1.00 85.06 180 ILE A O 1
ATOM 1437 N N . SER A 1 181 ? -15.940 -5.816 -10.916 1.00 80.25 181 SER A N 1
ATOM 1438 C CA . SER A 1 181 ? -15.077 -5.323 -9.835 1.00 80.25 181 SER A CA 1
ATOM 1439 C C . SER A 1 181 ? -15.609 -5.721 -8.453 1.00 80.25 181 SER A C 1
ATOM 1441 O O . SER A 1 181 ? -16.817 -5.669 -8.213 1.00 80.25 181 SER A O 1
ATOM 1443 N N . THR A 1 182 ? -14.703 -6.009 -7.514 1.00 80.31 182 THR A N 1
ATOM 1444 C CA . THR A 1 182 ? -15.021 -6.228 -6.088 1.00 80.31 182 THR A CA 1
ATOM 1445 C C . THR A 1 182 ? -15.844 -5.085 -5.509 1.00 80.31 182 THR A C 1
ATOM 1447 O O . THR A 1 182 ? -16.872 -5.313 -4.883 1.00 80.31 182 THR A O 1
ATOM 1450 N N . ARG A 1 183 ? -15.488 -3.839 -5.837 1.00 71.56 183 ARG A N 1
ATOM 1451 C CA . ARG A 1 183 ? -16.265 -2.645 -5.471 1.00 71.56 183 ARG A CA 1
ATOM 1452 C C . ARG A 1 183 ? -17.694 -2.667 -6.030 1.00 71.56 183 ARG A C 1
ATOM 1454 O O . ARG A 1 183 ? -18.624 -2.184 -5.388 1.00 71.56 183 ARG A O 1
ATOM 1461 N N . GLY A 1 184 ? -17.880 -3.205 -7.236 1.00 77.44 184 GLY A N 1
ATOM 1462 C CA . GLY A 1 184 ? -19.193 -3.427 -7.837 1.00 77.44 184 GLY A CA 1
ATOM 1463 C C . GLY A 1 184 ? -20.005 -4.467 -7.068 1.00 77.44 184 GLY A C 1
ATOM 1464 O O . GLY A 1 184 ? -21.182 -4.236 -6.799 1.00 77.44 184 GLY A O 1
ATOM 1465 N N . VAL A 1 185 ? -19.379 -5.567 -6.653 1.00 88.19 185 VAL A N 1
ATOM 1466 C CA . VAL A 1 185 ? -20.004 -6.586 -5.796 1.00 88.19 185 VAL A CA 1
ATOM 1467 C C . VAL A 1 185 ? -20.390 -6.011 -4.439 1.00 88.19 185 VAL A C 1
ATOM 1469 O O . VAL A 1 185 ? -21.541 -6.138 -4.037 1.00 88.19 185 VAL A O 1
ATOM 1472 N N . GLU A 1 186 ? -19.476 -5.322 -3.759 1.00 87.75 186 GLU A N 1
ATOM 1473 C CA . GLU A 1 186 ? -19.734 -4.694 -2.459 1.00 87.75 186 GLU A CA 1
ATOM 1474 C C . GLU A 1 186 ? -20.881 -3.689 -2.526 1.00 87.75 186 GLU A C 1
ATOM 1476 O O . GLU A 1 186 ? -21.721 -3.647 -1.629 1.00 87.75 186 GLU A O 1
ATOM 1481 N N . LYS A 1 187 ? -20.964 -2.915 -3.614 1.00 87.19 187 LYS A N 1
ATOM 1482 C CA . LYS A 1 187 ? -22.090 -2.011 -3.857 1.00 87.19 187 LYS A CA 1
ATOM 1483 C C . LYS A 1 187 ? -23.415 -2.774 -3.946 1.00 87.19 187 LYS A C 1
ATOM 1485 O O . LYS A 1 187 ? -24.386 -2.342 -3.333 1.00 87.19 187 LYS A O 1
ATOM 1490 N N . ASN A 1 188 ? -23.459 -3.889 -4.677 1.00 89.25 188 ASN A N 1
ATOM 1491 C CA . ASN A 1 188 ? -24.666 -4.715 -4.783 1.00 89.25 188 ASN A CA 1
ATOM 1492 C C . ASN A 1 188 ? -25.014 -5.388 -3.443 1.00 89.25 188 ASN A C 1
ATOM 1494 O O . ASN A 1 188 ? -26.161 -5.327 -3.019 1.00 89.25 188 ASN A O 1
ATOM 1498 N N . LEU A 1 189 ? -24.035 -5.961 -2.731 1.00 88.75 189 LEU A N 1
ATOM 1499 C CA . LEU A 1 189 ? -24.232 -6.554 -1.401 1.00 88.75 189 LEU A CA 1
ATOM 1500 C C . LEU A 1 189 ? -24.746 -5.525 -0.391 1.00 88.75 189 LEU A C 1
AT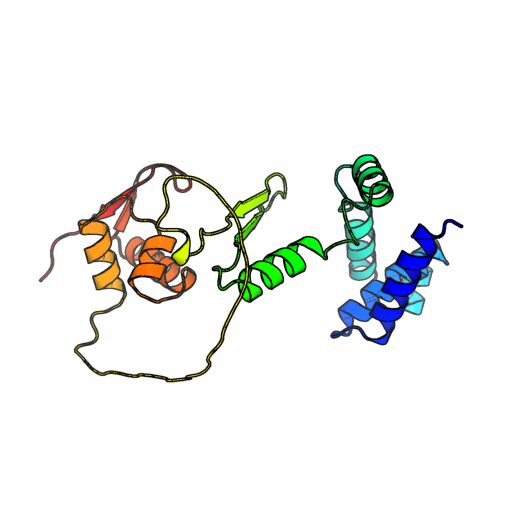OM 1502 O O . LEU A 1 189 ? -25.619 -5.826 0.417 1.00 88.75 189 LEU A O 1
ATOM 1506 N N . ARG A 1 190 ? -24.230 -4.293 -0.442 1.00 88.06 190 ARG A N 1
ATOM 1507 C CA . ARG A 1 190 ? -24.718 -3.188 0.383 1.00 88.06 190 ARG A CA 1
ATOM 1508 C C . ARG A 1 190 ? -26.175 -2.859 0.068 1.00 88.06 190 ARG A C 1
ATOM 1510 O O . ARG A 1 190 ? -26.962 -2.754 0.999 1.00 88.06 190 ARG A O 1
ATOM 1517 N N . GLN A 1 191 ? -26.534 -2.752 -1.210 1.00 84.94 191 GLN A N 1
ATOM 1518 C CA . GLN A 1 191 ? -27.919 -2.505 -1.619 1.00 84.94 191 GLN A CA 1
ATOM 1519 C C . GLN A 1 191 ? -28.856 -3.620 -1.145 1.00 84.94 191 GLN A C 1
ATOM 1521 O O . GLN A 1 191 ? -29.882 -3.323 -0.554 1.00 84.94 191 GLN A O 1
ATOM 1526 N N . LEU A 1 192 ? -28.466 -4.888 -1.306 1.00 87.69 192 LEU A N 1
ATOM 1527 C CA . LEU A 1 192 ? -29.255 -6.042 -0.857 1.00 87.69 192 LEU A CA 1
ATOM 1528 C C . LEU A 1 192 ? -29.425 -6.114 0.669 1.00 87.69 192 LEU A C 1
ATOM 1530 O O . LEU A 1 192 ? -30.404 -6.671 1.161 1.00 87.69 192 LEU A O 1
ATOM 1534 N N . ARG A 1 193 ? -28.482 -5.547 1.430 1.00 87.00 193 ARG A N 1
ATOM 1535 C CA . ARG A 1 193 ? -28.610 -5.377 2.884 1.00 87.00 193 ARG A CA 1
ATOM 1536 C C . ARG A 1 193 ? -29.544 -4.233 3.251 1.00 87.00 193 ARG A C 1
ATOM 1538 O O . ARG A 1 193 ? -30.337 -4.374 4.173 1.00 87.00 193 ARG A O 1
ATOM 1545 N N . GLU A 1 194 ? -29.441 -3.109 2.547 1.00 84.38 194 GLU A N 1
ATOM 1546 C CA . GLU A 1 194 ? -30.302 -1.938 2.750 1.00 84.38 194 GLU A CA 1
ATOM 1547 C C . GLU A 1 194 ? -31.765 -2.248 2.394 1.00 84.38 194 GLU A C 1
ATOM 1549 O O . GLU A 1 194 ? -32.667 -1.773 3.077 1.00 84.38 194 GLU A O 1
ATOM 1554 N N . THR A 1 195 ? -32.011 -3.103 1.395 1.00 81.62 195 THR A N 1
ATOM 1555 C CA . THR A 1 195 ? -33.355 -3.594 1.043 1.00 81.62 195 THR A CA 1
ATOM 1556 C C . THR A 1 195 ? -33.861 -4.712 1.957 1.00 81.62 195 THR A C 1
ATOM 1558 O O . THR A 1 195 ? -34.973 -5.193 1.763 1.00 81.62 195 THR A O 1
ATOM 1561 N N . GLY A 1 196 ? -33.063 -5.154 2.935 1.00 81.56 196 GLY A N 1
ATOM 1562 C CA . GLY A 1 196 ? -33.434 -6.218 3.871 1.00 81.56 196 GLY A CA 1
ATOM 1563 C C . GLY A 1 196 ? -33.468 -7.626 3.267 1.00 81.56 196 GLY A C 1
ATOM 1564 O O . GLY A 1 196 ? -33.978 -8.542 3.899 1.00 81.56 196 GLY A O 1
ATOM 1565 N N . THR A 1 197 ? -32.932 -7.826 2.060 1.00 83.94 197 THR A N 1
ATOM 1566 C CA . THR A 1 197 ? -32.915 -9.128 1.370 1.00 83.94 197 THR A CA 1
ATOM 1567 C C . THR A 1 197 ? -31.792 -10.032 1.886 1.00 83.94 197 THR A C 1
ATOM 1569 O O . THR A 1 197 ? -31.956 -11.247 1.979 1.00 83.94 197 THR A O 1
ATOM 1572 N N . LEU A 1 198 ? -30.647 -9.442 2.242 1.00 86.88 198 LEU A N 1
ATOM 1573 C CA . LEU A 1 198 ? -29.469 -10.139 2.757 1.00 86.88 198 LEU A CA 1
ATOM 1574 C C . LEU A 1 198 ? -29.037 -9.583 4.111 1.00 86.88 198 LEU A C 1
ATOM 1576 O O . LEU A 1 198 ? -29.020 -8.373 4.339 1.00 86.88 198 LEU A O 1
ATOM 1580 N N . LYS A 1 199 ? -28.560 -10.467 4.979 1.00 87.38 199 LYS A N 1
ATOM 1581 C CA . LYS A 1 199 ? -27.941 -10.130 6.256 1.00 87.38 199 LYS A CA 1
ATOM 1582 C C . LYS A 1 199 ? -26.608 -10.852 6.381 1.00 87.38 199 LYS A C 1
ATOM 1584 O O . LYS A 1 199 ? -26.451 -11.983 5.941 1.00 87.38 199 LYS A O 1
ATOM 1589 N N . ARG A 1 200 ? -25.620 -10.183 6.973 1.00 84.94 200 ARG A N 1
ATOM 1590 C CA . ARG A 1 200 ? -24.365 -10.835 7.360 1.00 84.94 200 ARG A CA 1
ATOM 1591 C C . ARG A 1 200 ? -24.497 -11.287 8.809 1.00 84.94 200 ARG A C 1
ATOM 1593 O O . ARG A 1 200 ? -24.754 -10.447 9.672 1.00 84.94 200 ARG A O 1
ATOM 1600 N N . VAL A 1 201 ? -24.324 -12.581 9.060 1.00 80.12 201 VAL A N 1
ATOM 1601 C CA . VAL A 1 201 ? -24.348 -13.182 10.398 1.00 80.12 201 VAL A CA 1
ATOM 1602 C C . VAL A 1 201 ? -22.931 -13.604 10.775 1.00 80.12 201 VAL A C 1
ATOM 1604 O O . VAL A 1 201 ? -22.212 -14.186 9.967 1.00 80.12 201 VAL A O 1
ATOM 1607 N N . GLY A 1 202 ? -22.514 -13.297 12.004 1.00 75.50 202 GLY A N 1
ATOM 1608 C CA . GLY A 1 202 ? -21.150 -13.543 12.479 1.00 75.50 202 GLY A CA 1
ATOM 1609 C C . GLY A 1 202 ? -20.194 -12.379 12.209 1.00 75.50 202 GLY A C 1
ATOM 1610 O O . GLY A 1 202 ? -20.616 -11.253 11.939 1.00 75.50 202 GLY A O 1
ATOM 1611 N N . SER A 1 203 ? -18.889 -12.630 12.340 1.00 61.22 203 SER A N 1
ATOM 1612 C CA . SER A 1 203 ? -17.896 -11.558 12.248 1.00 61.22 203 SER A CA 1
ATOM 1613 C C . SER A 1 203 ? -17.792 -11.004 10.812 1.00 61.22 203 SER A C 1
ATOM 1615 O O . SER A 1 203 ? -17.721 -11.779 9.851 1.00 61.22 203 SER A O 1
ATOM 1617 N N . PRO A 1 204 ? -17.761 -9.664 10.639 1.00 57.53 204 PRO A N 1
ATOM 1618 C CA . PRO A 1 204 ? -17.594 -9.028 9.330 1.00 57.53 204 PRO A CA 1
ATOM 1619 C C . PRO A 1 204 ? -16.262 -9.375 8.658 1.00 57.53 204 PRO A C 1
ATOM 1621 O O . PRO A 1 204 ? -16.164 -9.325 7.432 1.00 57.53 204 PRO A O 1
ATOM 1624 N N . THR A 1 205 ? -15.251 -9.698 9.467 1.00 46.06 205 THR A N 1
ATOM 1625 C CA . THR A 1 205 ? -13.854 -9.885 9.065 1.00 46.06 205 THR A CA 1
ATOM 1626 C C . THR A 1 205 ? -13.431 -11.351 9.008 1.00 46.06 205 THR A C 1
ATOM 1628 O O . THR A 1 205 ? -12.557 -11.673 8.211 1.00 46.06 205 THR A O 1
ATOM 1631 N N . PHE A 1 206 ? -14.036 -12.256 9.792 1.00 47.25 206 PHE A N 1
ATOM 1632 C CA . PHE A 1 206 ? -13.680 -13.681 9.767 1.00 47.25 206 PHE A CA 1
ATOM 1633 C C . PHE A 1 206 ? -14.837 -14.603 10.179 1.00 47.25 206 PHE A C 1
ATOM 1635 O O . PHE A 1 206 ? -15.435 -14.417 11.231 1.00 47.25 206 PHE A O 1
ATOM 1642 N N . GLY A 1 207 ? -15.136 -15.628 9.376 1.00 61.28 207 GLY A N 1
ATOM 1643 C CA . GLY A 1 207 ? -16.066 -16.705 9.753 1.00 61.28 207 GLY A CA 1
ATOM 1644 C C . GLY A 1 207 ? -17.559 -16.344 9.789 1.00 61.28 207 GLY A C 1
ATOM 1645 O O . GLY A 1 207 ? -18.361 -17.149 10.252 1.00 61.28 207 GLY A O 1
ATOM 1646 N N . GLY A 1 208 ? -17.956 -15.155 9.325 1.00 75.75 208 GLY A N 1
ATOM 1647 C CA . GLY A 1 208 ? -19.366 -14.806 9.137 1.00 75.75 208 GLY A CA 1
ATOM 1648 C C . GLY A 1 208 ? -19.899 -15.252 7.774 1.00 75.75 208 GLY A C 1
ATOM 1649 O O . GLY A 1 208 ? -19.197 -15.108 6.772 1.00 75.75 208 GLY A O 1
ATOM 1650 N N . TYR A 1 209 ? -21.152 -15.688 7.715 1.00 81.88 209 TYR A N 1
ATOM 1651 C CA . TYR A 1 209 ? -21.843 -16.126 6.498 1.00 81.88 209 TYR A CA 1
ATOM 1652 C C . TYR A 1 209 ? -22.987 -15.173 6.128 1.00 81.88 209 TYR A C 1
ATOM 1654 O O . TYR A 1 209 ? -23.410 -14.321 6.919 1.00 81.88 209 TYR A O 1
ATOM 1662 N N . TRP A 1 210 ? -23.451 -15.277 4.891 1.00 87.31 210 TRP A N 1
ATOM 1663 C CA . TRP A 1 210 ? -24.591 -14.542 4.370 1.00 87.31 210 TRP A CA 1
ATOM 1664 C C . TRP A 1 210 ? -25.879 -15.325 4.620 1.00 87.31 210 TRP A C 1
ATOM 1666 O O . TRP A 1 210 ? -25.999 -16.486 4.248 1.00 87.31 210 TRP A O 1
ATOM 1676 N N . GLU A 1 211 ? -26.848 -14.667 5.241 1.00 86.50 211 GLU A N 1
ATOM 1677 C CA . GLU A 1 211 ? -28.193 -15.171 5.488 1.00 86.50 211 GLU A CA 1
ATOM 1678 C C . GLU A 1 211 ? -29.175 -14.400 4.599 1.00 86.50 211 GLU A C 1
ATOM 1680 O O . GLU A 1 211 ? -29.157 -13.166 4.555 1.00 86.50 211 GLU A O 1
ATOM 1685 N N . ILE A 1 212 ? -30.023 -15.118 3.866 1.00 86.75 212 ILE A N 1
ATOM 1686 C CA . ILE A 1 212 ? -31.095 -14.524 3.062 1.00 86.75 212 ILE A CA 1
ATOM 1687 C C . ILE A 1 212 ? -32.317 -14.395 3.971 1.00 86.75 212 ILE A C 1
ATOM 1689 O O . ILE A 1 212 ? -32.808 -15.400 4.474 1.00 86.75 212 ILE A O 1
ATOM 1693 N N . VAL A 1 213 ? -32.780 -13.164 4.203 1.00 79.19 213 VAL A N 1
ATOM 1694 C CA . VAL A 1 213 ? -33.835 -12.877 5.195 1.00 79.19 213 VAL A CA 1
ATOM 1695 C C . VAL A 1 213 ? -35.236 -12.943 4.582 1.00 79.19 213 VAL A C 1
ATOM 1697 O O . VAL A 1 213 ? -36.169 -13.325 5.277 1.00 79.19 213 VAL A O 1
ATOM 1700 N N . ASN A 1 214 ? -35.381 -12.644 3.286 1.00 68.81 214 ASN A N 1
ATOM 1701 C CA . ASN A 1 214 ? -36.652 -12.757 2.563 1.00 68.81 214 ASN A CA 1
ATOM 1702 C C . ASN A 1 214 ? -36.495 -13.663 1.333 1.00 68.81 214 ASN A C 1
ATOM 1704 O O . ASN A 1 214 ? -35.843 -13.296 0.353 1.00 68.81 214 ASN A O 1
ATOM 1708 N N . LEU A 1 215 ? -37.117 -14.838 1.392 1.00 60.94 215 LEU A N 1
ATOM 1709 C CA . LEU A 1 215 ? -37.747 -15.478 0.238 1.00 60.94 215 LEU A CA 1
ATOM 1710 C C . LEU A 1 215 ? -39.220 -15.031 0.272 1.00 60.94 215 LEU A C 1
ATOM 1712 O O . LEU A 1 215 ? -39.749 -14.872 1.364 1.00 60.94 215 LEU A O 1
ATOM 1716 N N . ASP A 1 216 ? -39.827 -14.811 -0.894 1.00 53.72 216 ASP A N 1
ATOM 1717 C CA . ASP A 1 216 ? -41.240 -14.442 -1.128 1.00 53.72 216 ASP A CA 1
ATOM 1718 C C . ASP A 1 216 ? -41.495 -12.951 -1.437 1.00 53.72 216 ASP A C 1
ATOM 1720 O O . ASP A 1 216 ? -41.773 -12.119 -0.573 1.00 53.72 216 ASP A O 1
ATOM 1724 N N . ASN A 1 217 ? -41.422 -12.608 -2.728 1.00 38.59 217 ASN A N 1
ATOM 1725 C CA . ASN A 1 217 ? -42.644 -12.327 -3.490 1.00 38.59 217 ASN A CA 1
ATOM 1726 C C . ASN A 1 217 ? -42.366 -12.360 -5.007 1.00 38.59 217 ASN A C 1
ATOM 1728 O O . ASN A 1 217 ? -41.507 -11.620 -5.492 1.00 38.59 217 ASN A O 1
ATOM 1732 N N . ASP A 1 218 ? -43.161 -13.211 -5.667 1.00 34.69 218 ASP A N 1
ATOM 1733 C CA . ASP A 1 218 ? -43.270 -13.623 -7.083 1.00 34.69 218 ASP A CA 1
ATOM 1734 C C . ASP A 1 218 ? -42.213 -14.576 -7.671 1.00 34.69 218 ASP A C 1
ATOM 1736 O O . ASP A 1 218 ? -41.120 -14.137 -8.101 1.00 34.69 218 ASP A O 1
#

Sequence (218 aa):
MSILQMNHRLKLEKGYHNGPTHSFRIRCKSILLKSKVNQLPKIVEILEEPVPTIYAWIKRYEENGYRNRRLDDFLKELDLTEGRSTGVPTIQAKLAENGSPRAIFETTDDRLTFLVTIPIHEECSESSGTKLKSSGTKPESSRTQHKSSGTRQKTSDKIIEMIKKDPQITAPQIAMELGISTRGVEKNLRQLRETGTLKRVGSPTFGGYWEIVNLDND

pLDDT: mean 71.16, std 17.73, range [24.72, 93.25]

=== Feature glossary ===
Key to the feature types in this record:

pLDDT. pLDDT is the predicted lDDT-Cα score: AlphaFold's confidence that the local environment of each residue (all inter-atomic distances within 15 Å) is correctly placed. It is a per-residue number between 0 and 100, with higher meaning more reliable.

Radius of gyration, Cα contacts, bounding box. The geometric summary reports three shape descriptors. Rg (radius of gyration) measures how spread out the Cα atoms are about their centre of mass; compact globular proteins have small Rg, elongated or unfolded ones large. Cα contacts (<8 Å, |i−j|>4) count long-range residue pairs in spatial proximity — high for tightly packed folds, near zero for rods or random coil. The bounding-box extents give the protein's footprint along x, y, z in Å.

Backbone torsions (φ/ψ). Backbone dihedral angles. Every residue except chain termini has a φ (preceding-C → N → Cα → C) and a ψ (N → Cα → C → next-N). They are reported in degrees following the IUPAC sign convention. Secondary structure is essentially a statement about which (φ, ψ) basin each residue occupies.

Contact-map, Ramachandran, and PAE plots. Plot images: a contact map (which residues are close in 3D, as an N×N binary image), a Ramachandran scatter (backbone torsion angles, revealing secondary-structure composition at a glance), and — for AlphaFold structures — a PAE heatmap (pairwise prediction confidence).

Predicted aligned error. Predicted Aligned Error (PAE) is an AlphaFold confidence matrix: entry (i, j) is the expected error in the position of residue j, in ångströms, when the prediction is superimposed on the true structure at residue i. Low PAE within a block of residues means that block is internally rigid and well-predicted; high PAE between two blocks means their relative placement is uncertain even if each block individually is confident.

Secondary structure (3-state, P-SEA). Three-state secondary structure (P-SEA) collapses the eight DSSP classes into helix (a), strand (b), and coil (c). P-SEA assigns these from Cα geometry alone — distances and angles — without requiring backbone oxygens, so it works on any Cα trace.

Solvent-accessible surface area. Solvent-accessible surface area (SASA) is the area in Å² traced out by the centre of a 1.4 Å probe sphere (a water molecule) rolled over the protein's van der Waals surface (Shrake–Rupley / Lee–Richards construction). Buried residues have near-zero SASA; fully exposed residues can exceed 200 Å². The total SASA scales roughly with the number of surface residues.

Foldseek 3Di. The Foldseek 3Di string encodes local tertiary geometry as a 20-letter alphabet — one character per residue — derived from the relative positions of nearby Cα atoms. Unlike the amino-acid sequence, 3Di is a direct function of the 3D structure, so two proteins with the same fold have similar 3Di strings even at low sequence identity.

B-factor. For experimental (PDB) structures, the B-factor (temperature factor) quantifies the positional spread of each atom in the crystal — a combination of thermal vibration and static disorder — in units of Å². High B-factors mark flexible loops or poorly resolved regions; low B-factors mark the rigid, well-ordered core.

mmCIF coordinates. The mmCIF block holds the 3D Cartesian coordinates of each backbone atom (N, Cα, C, O) in ångströms. mmCIF is the PDB's canonical archive format — a tagged-loop text representation of the atomic model.

InterPro / GO / CATH / organism. Functional annotations link the protein to curated databases. InterPro entries identify conserved domains and families by matching the sequence against member-database signatures (Pfam, PROSITE, CDD, …). Gene Ontology (GO) terms describe molecular function, biological process, and cellular component in a controlled vocabulary. CATH places the structure in a hierarchical fold classification (Class/Architecture/Topology/Homologous-superfamily). The organism is the source species.

Rendered structure images. Structure images are PyMOL renders from six orthogonal camera directions. Cartoon representation draws helices as coils and strands as arrows; sticks shows the backbone as bonds; surface shows the solvent-excluded envelope. Rainbow coloring maps sequence position to hue (blue→red, N→C); chain coloring assigns a distinct color per polypeptide.

Sequence. This is the polypeptide sequence — one letter per residue, N-terminus first. Length ranges from a few dozen residues for small domains to over a thousand for large multi-domain proteins.

Secondary structure (8-state, DSSP). The SS8 string is DSSP's per-residue secondary-structure call. α-helix (H) means an i→i+4 H-bond ladder; β-strand (E) means the residue participates in a β-sheet; 3₁₀ (G) and π (I) are tighter and wider helices; T/S are turns/bends; '-' is loop.

Nearest PDB structures. Structural nearest neighbors (via Foldseek easy-search vs the PDB). Reported per hit: target PDB id, E-value, and alignment TM-score. A TM-score above ~0.5 is the conventional threshold for 'same fold'.